Protein AF-A0A838H5E0-F1 (afdb_monomer)

Solvent-accessible surface area (backbone atoms only — not comparable to full-atom values): 18743 Å² total; per-residue (Å²): 105,55,58,59,46,53,62,57,43,54,90,57,74,41,70,42,79,56,49,56,84,54,79,59,76,92,43,52,70,56,63,67,39,87,60,52,45,76,51,86,64,46,71,64,33,88,49,7,32,42,46,41,53,52,53,44,54,43,48,56,59,50,64,70,44,85,87,50,59,64,49,71,61,79,56,78,33,46,39,70,55,39,51,48,66,59,51,50,52,52,60,56,72,48,52,87,56,50,73,32,41,61,33,35,26,68,78,83,46,72,74,64,45,52,30,64,24,39,70,29,56,40,61,58,41,77,76,45,75,56,77,66,53,45,48,51,52,47,53,48,38,65,73,74,48,79,70,47,94,72,52,71,94,77,49,63,65,22,33,28,29,64,47,34,35,33,37,42,70,58,46,48,52,50,46,49,50,58,73,72,31,66,65,52,51,60,55,41,54,27,17,48,43,32,50,30,26,51,64,44,19,52,49,63,67,37,98,62,31,88,72,36,70,98,50,78,46,90,64,99,59,44,47,91,26,22,61,52,38,44,44,50,65,35,94,70,86,51,56,103,87,40,72,67,49,72,39,73,54,61,47,62,84,49,48,64,62,57,64,73,61,77,33,44,27,37,39,36,46,81,41,65,64,26,51,52,45,38,42,62,75,46,52,58,80,76,84,65,71,72,62,61,66,67,47,61,65,59,63,72,74,71,69,84,79,94,77,80,88,76,80,82,84,85,80,87,89,80,89,91,133

Foldseek 3Di:
DQLLQVVLLPPAADEDEDAPPDDCVVCVVSCPDPRYHYDDHYHDFAQACSVVVVVLRSLVVQLVDVPAFKDWDDDSQKHFLARNVVVVVVVVVCPVLWAKLWAKAFPPDPVVLCQQFFFAQRVPLVVDDDPVVNVVVRVCSVVPPGTDPAAPPPFTWIFADLGIMGTSVLSVQLSCCCVVPVSRSVSRNGGTNVSGISSVRSLCPDPCNVSHDPDHDPDPDRQVSNAQENWDFDPDDPPPPDGTDTDEDADCVCSVVSVVVPHGMYPGYDHVHNVVSSCVPRNPDDPDCPVVVVVVVVVVPDDDDDDDDDDDDDDDDDDDD

Structure (mmCIF, N/CA/C/O backbone):
data_AF-A0A838H5E0-F1
#
_entry.id   AF-A0A838H5E0-F1
#
loop_
_atom_site.group_PDB
_atom_site.id
_atom_site.type_symbol
_atom_site.label_atom_id
_atom_site.label_alt_id
_atom_site.label_comp_id
_atom_site.label_asym_id
_atom_site.label_entity_id
_atom_site.label_seq_id
_atom_site.pdbx_PDB_ins_code
_atom_site.Cartn_x
_atom_site.Cartn_y
_atom_site.Cartn_z
_atom_site.occupancy
_atom_site.B_iso_or_equiv
_atom_site.auth_seq_id
_atom_site.auth_comp_id
_atom_site.auth_asym_id
_atom_site.auth_atom_id
_atom_site.pdbx_PDB_model_num
ATOM 1 N N . MET A 1 1 ? 3.175 -1.629 -19.290 1.00 88.00 1 MET A N 1
ATOM 2 C CA . MET A 1 1 ? 3.603 -1.254 -17.921 1.00 88.00 1 MET A CA 1
ATOM 3 C C . MET A 1 1 ? 3.522 -2.406 -16.927 1.00 88.00 1 MET A C 1
ATOM 5 O O . MET A 1 1 ? 4.572 -2.796 -16.451 1.00 88.00 1 MET A O 1
ATOM 9 N N . LEU A 1 2 ? 2.352 -2.989 -16.623 1.00 90.00 2 LEU A N 1
ATOM 10 C CA . LEU A 1 2 ? 2.252 -4.043 -15.591 1.00 90.00 2 LEU A CA 1
ATOM 11 C C . LEU A 1 2 ? 3.127 -5.283 -15.863 1.00 90.00 2 LEU A C 1
ATOM 13 O O . LEU A 1 2 ? 3.867 -5.696 -14.982 1.00 90.00 2 LEU A O 1
ATOM 17 N N . GLN A 1 3 ? 3.082 -5.837 -17.079 1.00 89.12 3 GLN A N 1
ATOM 18 C CA . GLN A 1 3 ? 3.926 -6.980 -17.466 1.00 89.12 3 GLN A CA 1
ATOM 19 C C . GLN A 1 3 ? 5.418 -6.673 -17.292 1.00 89.12 3 GLN A C 1
ATOM 21 O O . GLN A 1 3 ? 6.165 -7.478 -16.754 1.00 89.12 3 GLN A O 1
ATOM 26 N N . ARG A 1 4 ? 5.828 -5.461 -17.672 1.00 90.75 4 ARG A N 1
ATOM 27 C CA . ARG A 1 4 ? 7.198 -4.968 -17.511 1.00 90.75 4 ARG A CA 1
ATOM 28 C C . ARG A 1 4 ? 7.615 -4.892 -16.040 1.00 90.75 4 ARG A C 1
ATOM 30 O O . ARG A 1 4 ? 8.668 -5.395 -15.681 1.00 90.75 4 ARG A O 1
ATOM 37 N N . LEU A 1 5 ? 6.757 -4.329 -15.183 1.00 92.75 5 LEU A N 1
ATOM 38 C CA . LEU A 1 5 ? 6.976 -4.304 -13.733 1.00 92.75 5 LEU A CA 1
ATOM 39 C C . LEU A 1 5 ? 7.186 -5.723 -13.188 1.00 92.75 5 LEU A C 1
ATOM 41 O O . LEU A 1 5 ? 8.141 -5.953 -12.461 1.00 92.75 5 LEU A O 1
ATOM 45 N N . ILE A 1 6 ? 6.323 -6.666 -13.569 1.00 90.88 6 ILE A N 1
ATOM 46 C CA . ILE A 1 6 ? 6.415 -8.066 -13.139 1.00 90.88 6 ILE A CA 1
ATOM 47 C C . ILE A 1 6 ? 7.757 -8.688 -13.522 1.00 90.88 6 ILE A C 1
ATOM 49 O O . ILE A 1 6 ? 8.384 -9.317 -12.676 1.00 90.88 6 ILE A O 1
ATOM 53 N N . VAL A 1 7 ? 8.229 -8.461 -14.750 1.00 90.62 7 VAL A N 1
ATOM 54 C CA . VAL A 1 7 ? 9.525 -8.979 -15.212 1.00 90.62 7 VAL A CA 1
ATOM 55 C C . VAL A 1 7 ? 10.671 -8.493 -14.323 1.00 90.62 7 VAL A C 1
ATOM 57 O O . VAL A 1 7 ? 11.521 -9.294 -13.948 1.00 90.62 7 VAL A O 1
ATOM 60 N N . HIS A 1 8 ? 10.671 -7.222 -13.916 1.00 92.50 8 HIS A N 1
ATOM 61 C CA . HIS A 1 8 ? 11.706 -6.685 -13.023 1.00 92.50 8 HIS A CA 1
ATOM 62 C C . HIS A 1 8 ? 11.605 -7.158 -11.571 1.00 92.50 8 HIS A C 1
ATOM 64 O O . HIS A 1 8 ? 12.576 -7.021 -10.829 1.00 92.50 8 HIS A O 1
ATOM 70 N N . LEU A 1 9 ? 10.450 -7.676 -11.147 1.00 92.75 9 LEU A N 1
ATOM 71 C CA . LEU A 1 9 ? 10.271 -8.225 -9.803 1.00 92.75 9 LEU A CA 1
ATOM 72 C C . LEU A 1 9 ? 10.714 -9.688 -9.704 1.00 92.75 9 LEU A C 1
ATOM 74 O O . LEU A 1 9 ? 10.930 -10.168 -8.595 1.00 92.75 9 LEU A O 1
ATOM 78 N N . MET A 1 10 ? 10.880 -10.393 -10.826 1.00 89.62 10 MET A N 1
ATOM 79 C CA . MET A 1 10 ? 11.362 -11.775 -10.813 1.00 89.62 10 MET A CA 1
ATOM 80 C C . MET A 1 10 ? 12.787 -11.866 -10.230 1.00 89.62 10 MET A C 1
ATOM 82 O O . MET A 1 10 ? 13.617 -11.001 -10.518 1.00 89.62 10 MET A O 1
ATOM 86 N N . PRO A 1 11 ? 13.108 -12.919 -9.449 1.00 89.81 11 PRO A N 1
ATOM 87 C CA . PRO A 1 11 ? 12.302 -14.119 -9.194 1.00 89.81 11 PRO A CA 1
ATOM 88 C C . PRO A 1 11 ? 11.319 -14.004 -8.013 1.00 89.81 11 PRO A C 1
ATOM 90 O O . PRO A 1 11 ? 10.703 -15.005 -7.653 1.00 89.81 11 PRO A O 1
ATOM 93 N N . SER A 1 12 ? 11.158 -12.829 -7.399 1.00 91.25 12 SER A N 1
ATOM 94 C CA . SER A 1 12 ? 10.262 -12.664 -6.251 1.00 91.25 12 SER A CA 1
ATOM 95 C C . SER A 1 12 ? 8.802 -12.931 -6.648 1.00 91.25 12 SER A C 1
ATOM 97 O O . SER A 1 12 ? 8.334 -12.391 -7.656 1.00 91.25 12 SER A O 1
ATOM 99 N N . PRO A 1 13 ? 8.053 -13.737 -5.874 1.00 93.50 13 PRO A N 1
ATOM 100 C CA . PRO A 1 13 ? 6.665 -14.049 -6.189 1.00 93.50 13 PRO A CA 1
ATOM 101 C C . PRO A 1 13 ? 5.782 -12.807 -6.060 1.00 93.50 13 PRO A C 1
ATOM 103 O O . PRO A 1 13 ? 5.916 -12.007 -5.132 1.00 93.50 13 PRO A O 1
ATOM 106 N N . VAL A 1 14 ? 4.836 -12.660 -6.986 1.00 95.56 14 VAL A N 1
ATOM 107 C CA . VAL A 1 14 ? 3.926 -11.514 -7.041 1.00 95.56 14 VAL A CA 1
ATOM 108 C C . VAL A 1 14 ? 2.509 -11.989 -6.768 1.00 95.56 14 VAL A C 1
ATOM 110 O O . VAL A 1 14 ? 1.926 -12.743 -7.544 1.00 95.56 14 VAL A O 1
ATOM 113 N N . TYR A 1 15 ? 1.925 -11.495 -5.681 1.00 96.88 15 TYR A N 1
ATOM 114 C CA . TYR A 1 15 ? 0.508 -11.669 -5.380 1.00 96.88 15 TYR A CA 1
ATOM 115 C C . TYR A 1 15 ? -0.261 -10.486 -5.957 1.00 96.88 15 TYR A C 1
ATOM 117 O O . TYR A 1 15 ? 0.074 -9.330 -5.688 1.00 96.88 15 TYR A O 1
ATOM 125 N N . LEU A 1 16 ? -1.259 -10.759 -6.796 1.00 96.69 16 LEU A N 1
ATOM 126 C CA . LEU A 1 16 ? -1.867 -9.740 -7.644 1.00 96.69 16 LEU A CA 1
ATOM 127 C C . LEU A 1 16 ? -3.375 -9.647 -7.445 1.00 96.69 16 LEU A C 1
ATOM 129 O O . LEU A 1 16 ? -4.112 -10.618 -7.591 1.00 96.69 16 LEU A O 1
ATOM 133 N N . HIS A 1 17 ? -3.839 -8.423 -7.201 1.00 97.31 17 HIS A N 1
ATOM 134 C CA . HIS A 1 17 ? -5.251 -8.065 -7.218 1.00 97.31 17 HIS A CA 1
ATOM 135 C C . HIS A 1 17 ? -5.573 -7.220 -8.453 1.00 97.31 17 HIS A C 1
ATOM 137 O O . HIS A 1 17 ? -5.012 -6.137 -8.635 1.00 97.31 17 HIS A O 1
ATOM 143 N N . LEU A 1 18 ? -6.501 -7.693 -9.290 1.00 96.31 18 LEU A N 1
ATOM 144 C CA . LEU A 1 18 ? -7.056 -6.912 -10.395 1.00 96.31 18 LEU A CA 1
ATOM 145 C C . LEU A 1 18 ? -8.458 -6.414 -10.033 1.00 96.31 18 LEU A C 1
ATOM 147 O O . LEU A 1 18 ? -9.407 -7.201 -9.946 1.00 96.31 18 LEU A O 1
ATOM 151 N N . ASP A 1 19 ? -8.613 -5.093 -9.893 1.00 96.12 19 ASP A N 1
ATOM 152 C CA . ASP A 1 19 ? -9.904 -4.465 -9.590 1.00 96.12 19 ASP A CA 1
ATOM 153 C C . ASP A 1 19 ? -11.000 -4.987 -10.535 1.00 96.12 19 ASP A C 1
ATOM 155 O O . ASP A 1 19 ? -10.846 -5.047 -11.760 1.00 96.12 19 ASP A O 1
ATOM 159 N N . ARG A 1 20 ? -12.136 -5.387 -9.956 1.00 95.25 20 ARG A N 1
ATOM 160 C CA . ARG A 1 20 ? -13.266 -5.961 -10.694 1.00 95.25 20 ARG A CA 1
ATOM 161 C C . ARG A 1 20 ? -13.861 -4.997 -11.727 1.00 95.25 20 ARG A C 1
ATOM 163 O O . ARG A 1 20 ? -14.509 -5.450 -12.661 1.00 95.25 20 ARG A O 1
ATOM 170 N N . LYS A 1 21 ? -13.625 -3.688 -11.585 1.00 93.56 21 LYS A N 1
ATOM 171 C CA . LYS A 1 21 ? -14.017 -2.675 -12.580 1.00 93.56 21 LYS A CA 1
ATOM 172 C C . LYS A 1 21 ? -13.169 -2.703 -13.856 1.00 93.56 21 LYS A C 1
ATOM 174 O O . LYS A 1 21 ? -13.579 -2.105 -14.844 1.00 93.56 21 LYS A O 1
ATOM 179 N N . GLN A 1 22 ? -11.981 -3.306 -13.829 1.00 93.81 22 GLN A N 1
ATOM 180 C CA . GLN A 1 22 ? -11.100 -3.364 -14.996 1.00 93.81 22 GLN A CA 1
ATOM 181 C C . GLN A 1 22 ? -11.518 -4.490 -15.944 1.00 93.81 22 GLN A C 1
ATOM 183 O O . GLN A 1 22 ? -11.957 -5.559 -15.510 1.00 93.81 22 GLN A O 1
ATOM 188 N N . ASP A 1 23 ? -11.340 -4.271 -17.245 1.00 94.19 23 ASP A N 1
ATOM 189 C CA . ASP A 1 23 ? -11.385 -5.359 -18.217 1.00 94.19 23 ASP A CA 1
ATOM 190 C C . ASP A 1 23 ? -10.181 -6.278 -17.989 1.00 94.19 23 ASP A C 1
ATOM 192 O O . ASP A 1 23 ? -9.047 -5.813 -17.911 1.00 94.19 23 ASP A O 1
ATOM 196 N N . ARG A 1 24 ? -10.430 -7.583 -17.857 1.00 94.06 24 ARG A N 1
ATOM 197 C CA . ARG A 1 24 ? -9.380 -8.582 -17.632 1.00 94.06 24 ARG A CA 1
ATOM 198 C C . ARG A 1 24 ? -8.601 -8.887 -18.908 1.00 94.06 24 ARG A C 1
ATOM 200 O O . ARG A 1 24 ? -7.417 -9.187 -18.822 1.00 94.06 24 ARG A O 1
ATOM 207 N N . ARG A 1 25 ? -9.246 -8.816 -20.079 1.00 94.75 25 ARG A N 1
ATOM 208 C CA . ARG A 1 25 ? -8.692 -9.316 -21.351 1.00 94.75 25 ARG A CA 1
ATOM 209 C C . ARG A 1 25 ? -7.276 -8.797 -21.650 1.00 94.75 25 ARG A C 1
ATOM 211 O O . ARG A 1 25 ? -6.437 -9.631 -21.981 1.00 94.75 25 ARG A O 1
ATOM 218 N N . PRO A 1 26 ? -6.953 -7.501 -21.448 1.00 93.19 26 PRO A N 1
ATOM 219 C CA . PRO A 1 26 ? -5.604 -6.978 -21.693 1.00 93.19 26 PRO A CA 1
ATOM 220 C C . PRO A 1 26 ? -4.520 -7.525 -20.753 1.00 93.19 26 PRO A C 1
ATOM 222 O O . PRO A 1 26 ? -3.338 -7.321 -21.001 1.00 93.19 26 PRO A O 1
ATOM 225 N N . PHE A 1 27 ? -4.905 -8.176 -19.654 1.00 92.12 27 PHE A N 1
ATOM 226 C CA . PHE A 1 27 ? -3.990 -8.690 -18.639 1.00 92.12 27 PHE A CA 1
ATOM 227 C C . PHE A 1 27 ? -3.808 -10.209 -18.706 1.00 92.12 27 PHE A C 1
ATOM 229 O O . PHE A 1 27 ? -2.937 -10.718 -18.015 1.00 92.12 27 PHE A O 1
ATOM 236 N N . ASN A 1 28 ? -4.584 -10.939 -19.516 1.00 91.19 28 ASN A N 1
ATOM 237 C CA . ASN A 1 28 ? -4.579 -12.410 -19.526 1.00 91.19 28 ASN A CA 1
ATOM 238 C C . ASN A 1 28 ? -3.186 -13.017 -19.745 1.00 91.19 28 ASN A C 1
ATOM 240 O O . ASN A 1 28 ? -2.815 -13.948 -19.037 1.00 91.19 28 ASN A O 1
ATOM 244 N N . GLU A 1 29 ? -2.417 -12.480 -20.693 1.00 88.19 29 GLU A N 1
ATOM 245 C CA . GLU A 1 29 ? -1.053 -12.944 -20.973 1.00 88.19 29 GLU A CA 1
ATOM 246 C C . GLU A 1 29 ? -0.144 -12.738 -19.755 1.00 88.19 29 GLU A C 1
ATOM 248 O O . GLU A 1 29 ? 0.453 -13.678 -19.240 1.00 88.19 29 GLU A O 1
ATOM 253 N N . CYS A 1 30 ? -0.139 -11.517 -19.221 1.00 87.56 30 CYS A N 1
ATOM 254 C CA . CYS A 1 30 ? 0.632 -11.141 -18.044 1.00 87.56 30 CYS A CA 1
ATOM 255 C C . CYS A 1 30 ? 0.282 -12.004 -16.815 1.00 87.56 30 CYS A C 1
ATOM 257 O O . CYS A 1 30 ? 1.175 -12.509 -16.141 1.00 87.56 30 CYS A O 1
ATOM 259 N N . LEU A 1 31 ? -1.012 -12.227 -16.566 1.00 89.25 31 LEU A N 1
ATOM 260 C CA . LEU A 1 31 ? -1.528 -13.019 -15.443 1.00 89.25 31 LEU A CA 1
ATOM 261 C C . LEU A 1 31 ? -1.244 -14.520 -15.572 1.00 89.25 31 LEU A C 1
ATOM 263 O O . LEU A 1 31 ? -1.352 -15.232 -14.581 1.00 89.25 31 LEU A O 1
ATOM 267 N N . SER A 1 32 ? -0.891 -14.994 -16.769 1.00 87.69 32 SER A N 1
ATOM 268 C CA . SER A 1 32 ? -0.504 -16.389 -17.009 1.00 87.69 32 SER A CA 1
ATOM 269 C C . SER A 1 32 ? 1.004 -16.622 -16.831 1.00 87.69 32 SER A C 1
ATOM 271 O O . SER A 1 32 ? 1.470 -17.749 -16.985 1.00 87.69 32 SER A O 1
ATOM 273 N N . SER A 1 33 ? 1.777 -15.571 -16.528 1.00 86.00 33 SER A N 1
ATOM 274 C CA . SER A 1 33 ? 3.224 -15.668 -16.304 1.00 86.00 33 SER A CA 1
ATOM 275 C C . SER A 1 33 ? 3.546 -16.467 -15.031 1.00 86.00 33 SER A C 1
ATOM 277 O O . SER A 1 33 ? 2.858 -16.297 -14.019 1.00 86.00 33 SER A O 1
ATOM 279 N N . PRO A 1 34 ? 4.619 -17.281 -15.022 1.00 83.50 34 PRO A N 1
ATOM 280 C CA . PRO A 1 34 ? 5.107 -17.926 -13.804 1.00 83.50 34 PRO A CA 1
ATOM 281 C C . PRO A 1 34 ? 5.404 -16.913 -12.690 1.00 83.50 34 PRO A C 1
ATOM 283 O O . PRO A 1 34 ? 5.862 -15.803 -12.955 1.00 83.50 34 PRO A O 1
ATOM 286 N N . GLY A 1 35 ? 5.156 -17.299 -11.436 1.00 83.25 35 GLY A N 1
ATOM 287 C CA . GLY A 1 35 ? 5.396 -16.442 -10.267 1.00 83.25 35 GLY A CA 1
ATOM 288 C C . GLY A 1 35 ? 4.282 -15.431 -9.965 1.00 83.25 35 GLY A C 1
ATOM 289 O O . GLY A 1 35 ? 4.370 -14.732 -8.955 1.00 83.25 35 GLY A O 1
ATOM 290 N N . ILE A 1 36 ? 3.225 -15.373 -10.786 1.00 92.88 36 ILE A N 1
ATOM 291 C CA . ILE A 1 36 ? 2.022 -14.579 -10.511 1.00 92.88 36 ILE A CA 1
ATOM 292 C C . ILE A 1 36 ? 0.974 -15.424 -9.792 1.00 92.88 36 ILE A C 1
ATOM 294 O O . ILE A 1 36 ? 0.508 -16.439 -10.300 1.00 92.88 36 ILE A O 1
ATOM 298 N N . ASN A 1 37 ? 0.552 -14.945 -8.627 1.00 94.38 37 ASN A N 1
ATOM 299 C CA . ASN A 1 37 ? -0.505 -15.527 -7.815 1.00 94.38 37 ASN A CA 1
ATOM 300 C C . ASN A 1 37 ? -1.675 -14.541 -7.771 1.00 94.38 37 ASN A C 1
ATOM 302 O O . ASN A 1 37 ? -1.699 -13.612 -6.960 1.00 94.38 37 ASN A O 1
ATOM 306 N N . GLU A 1 38 ? -2.628 -14.689 -8.689 1.00 95.38 38 GLU A N 1
ATOM 307 C CA . GLU A 1 38 ? -3.820 -13.844 -8.687 1.00 95.38 38 GLU A CA 1
ATOM 308 C C . GLU A 1 38 ? -4.768 -14.226 -7.542 1.00 95.38 38 GLU A C 1
ATOM 310 O O . GLU A 1 38 ? -5.083 -15.399 -7.345 1.00 95.38 38 GLU A O 1
ATOM 315 N N . ILE A 1 39 ? -5.257 -13.217 -6.820 1.00 96.00 39 ILE A N 1
ATOM 316 C CA . ILE A 1 39 ? -6.292 -13.371 -5.793 1.00 96.00 39 ILE A CA 1
ATOM 317 C C . ILE A 1 39 ? -7.675 -12.957 -6.313 1.00 96.00 39 ILE A C 1
ATOM 319 O O . ILE A 1 39 ? -7.807 -12.276 -7.335 1.00 96.00 39 ILE A O 1
ATOM 323 N N . ASP A 1 40 ? -8.724 -13.292 -5.560 1.00 94.88 40 ASP A N 1
ATOM 324 C CA . ASP A 1 40 ? -10.102 -12.971 -5.929 1.00 94.88 40 ASP A CA 1
ATOM 325 C C . ASP A 1 40 ? -10.330 -11.478 -6.213 1.00 94.88 40 ASP A C 1
ATOM 327 O O . ASP A 1 40 ? -10.008 -10.568 -5.436 1.00 94.88 40 ASP A O 1
ATOM 331 N N . ARG A 1 41 ? -10.965 -11.215 -7.358 1.00 94.44 41 ARG A N 1
ATOM 332 C CA . ARG A 1 41 ? -11.215 -9.856 -7.840 1.00 94.44 41 ARG A CA 1
ATOM 333 C C . ARG A 1 41 ? -12.317 -9.180 -7.037 1.00 94.44 41 ARG A C 1
ATOM 335 O O . ARG A 1 41 ? -13.420 -9.700 -6.863 1.00 94.44 41 ARG A O 1
ATOM 342 N N . ARG A 1 42 ? -12.073 -7.925 -6.659 1.00 93.56 42 ARG A N 1
ATOM 343 C CA . ARG A 1 42 ? -13.021 -7.105 -5.888 1.00 93.56 42 ARG A CA 1
ATOM 344 C C . ARG A 1 42 ? -13.080 -5.680 -6.405 1.00 93.56 42 ARG A C 1
ATOM 346 O O . ARG A 1 42 ? -12.125 -5.197 -7.005 1.00 93.56 42 ARG A O 1
ATOM 353 N N . VAL A 1 43 ? -14.214 -5.016 -6.193 1.00 93.69 43 VAL A N 1
ATOM 354 C CA . VAL A 1 43 ? -14.338 -3.585 -6.503 1.00 93.69 43 VAL A CA 1
ATOM 355 C C . VAL A 1 43 ? -13.585 -2.809 -5.433 1.00 93.69 43 VAL A C 1
ATOM 357 O O . VAL A 1 43 ? -13.908 -2.949 -4.253 1.00 93.69 43 VAL A O 1
ATOM 360 N N . VAL A 1 44 ? -12.614 -1.999 -5.851 1.00 93.62 44 VAL A N 1
ATOM 361 C CA . VAL A 1 44 ? -11.852 -1.120 -4.960 1.00 93.62 44 VAL A CA 1
ATOM 362 C C . VAL A 1 44 ? -12.287 0.326 -5.178 1.00 93.62 44 VAL A C 1
ATOM 364 O O . VAL A 1 44 ? -12.358 0.822 -6.303 1.00 93.62 44 VAL A O 1
ATOM 367 N N . CYS A 1 45 ? -12.611 1.023 -4.100 1.00 91.31 45 CYS A N 1
ATOM 368 C CA . CYS A 1 45 ? -13.034 2.415 -4.103 1.00 91.31 45 CYS A CA 1
ATOM 369 C C . CYS A 1 45 ? -11.940 3.253 -3.448 1.00 91.31 45 CYS A C 1
ATOM 371 O O . CYS A 1 45 ? -11.522 2.979 -2.329 1.00 91.31 45 CYS A O 1
ATOM 373 N N . TRP A 1 46 ? -11.471 4.275 -4.161 1.00 89.38 46 TRP A N 1
ATOM 374 C CA . TRP A 1 46 ? -10.399 5.132 -3.665 1.00 89.38 46 TRP A CA 1
ATOM 375 C C . TRP A 1 46 ? -10.818 5.858 -2.378 1.00 89.38 46 TRP A C 1
ATOM 377 O O . TRP A 1 46 ? -11.899 6.455 -2.338 1.00 89.38 46 TRP A O 1
ATOM 387 N N . GLY A 1 47 ? -9.963 5.785 -1.354 1.00 87.94 47 GLY A N 1
ATOM 388 C CA . GLY A 1 47 ? -10.213 6.327 -0.016 1.00 87.94 47 GLY A CA 1
ATOM 389 C C . GLY A 1 47 ? -11.261 5.558 0.797 1.00 87.94 47 GLY A C 1
ATOM 390 O O . GLY A 1 47 ? -11.722 6.067 1.817 1.00 87.94 47 GLY A O 1
ATOM 391 N N . GLY A 1 48 ? -11.685 4.377 0.332 1.00 92.12 48 GLY A N 1
ATOM 392 C CA . GLY A 1 48 ? -12.638 3.502 1.011 1.00 92.12 48 GLY A CA 1
ATOM 393 C C . GLY A 1 48 ? -11.985 2.260 1.616 1.00 92.12 48 GLY A C 1
ATOM 394 O O . GLY A 1 48 ? -10.865 1.882 1.272 1.00 92.12 48 GLY A O 1
ATOM 395 N N . PHE A 1 49 ? -12.714 1.584 2.504 1.00 95.94 49 PHE A N 1
ATOM 396 C CA . PHE A 1 49 ? -12.226 0.404 3.224 1.00 95.94 49 PHE A CA 1
ATOM 397 C C . PHE A 1 49 ? -11.916 -0.787 2.313 1.00 95.94 49 PHE A C 1
ATOM 399 O O . PHE A 1 49 ? -11.076 -1.623 2.635 1.00 95.94 49 PHE A O 1
ATOM 406 N N . SER A 1 50 ? -12.525 -0.845 1.130 1.00 95.75 50 SER A N 1
ATOM 407 C CA . SER A 1 50 ? -12.211 -1.837 0.103 1.00 95.75 50 SER A CA 1
ATOM 408 C C . SER A 1 50 ? -10.731 -1.882 -0.298 1.00 95.75 50 SER A C 1
ATOM 410 O O . SER A 1 50 ? -10.290 -2.951 -0.727 1.00 95.75 50 SER A O 1
ATOM 412 N N . MET A 1 51 ? -9.974 -0.786 -0.130 1.00 96.12 51 MET A N 1
ATOM 413 C CA . MET A 1 51 ? -8.515 -0.769 -0.293 1.00 96.12 51 MET A CA 1
ATOM 414 C C . MET A 1 51 ? -7.814 -1.590 0.792 1.00 96.12 51 MET A C 1
ATOM 416 O O . MET A 1 51 ? -7.023 -2.465 0.455 1.00 96.12 51 MET A O 1
ATOM 420 N N . VAL A 1 52 ? -8.164 -1.382 2.068 1.00 97.25 52 VAL A N 1
ATOM 421 C CA . VAL A 1 52 ? -7.634 -2.176 3.193 1.00 97.25 52 VAL A CA 1
ATOM 422 C C . VAL A 1 52 ? -7.948 -3.650 2.989 1.00 97.25 52 VAL A C 1
ATOM 424 O O . VAL A 1 52 ? -7.048 -4.475 3.060 1.00 97.25 52 VAL A O 1
ATOM 427 N N . VAL A 1 53 ? -9.195 -3.987 2.647 1.00 97.69 53 VAL A N 1
ATOM 428 C CA . VAL A 1 53 ? -9.573 -5.390 2.426 1.00 97.69 53 VAL A CA 1
ATOM 429 C C . VAL A 1 53 ? -8.743 -6.024 1.306 1.00 97.69 53 VAL A C 1
ATOM 431 O O . VAL A 1 53 ? -8.274 -7.140 1.471 1.00 97.69 53 VAL A O 1
ATOM 434 N N . ALA A 1 54 ? -8.524 -5.332 0.181 1.00 97.62 54 ALA A N 1
ATOM 435 C CA . ALA A 1 54 ? -7.681 -5.862 -0.896 1.00 97.62 54 ALA A CA 1
ATOM 436 C C . ALA A 1 54 ? -6.233 -6.102 -0.430 1.00 97.62 54 ALA A C 1
ATOM 438 O O . ALA A 1 54 ? -5.661 -7.143 -0.739 1.00 97.62 54 ALA A O 1
ATOM 439 N N . THR A 1 55 ? -5.667 -5.172 0.343 1.00 97.38 55 THR A N 1
ATOM 440 C CA . THR A 1 55 ? -4.326 -5.307 0.926 1.00 97.38 55 THR A CA 1
ATOM 441 C C . THR A 1 55 ? -4.232 -6.496 1.888 1.00 97.38 55 THR A C 1
ATOM 443 O O . THR A 1 55 ? -3.271 -7.255 1.814 1.00 97.38 55 THR A O 1
ATOM 446 N N . ILE A 1 56 ? -5.238 -6.705 2.742 1.00 98.06 56 ILE A N 1
ATOM 447 C CA . ILE A 1 56 ? -5.282 -7.836 3.682 1.00 98.06 56 ILE A CA 1
ATOM 448 C C . ILE A 1 56 ? -5.382 -9.173 2.945 1.00 98.06 56 ILE A C 1
ATOM 450 O O . ILE A 1 56 ? -4.656 -10.101 3.285 1.00 98.06 56 ILE A O 1
ATOM 454 N N . GLU A 1 57 ? -6.214 -9.281 1.903 1.00 98.19 57 GLU A N 1
ATOM 455 C CA . GLU A 1 57 ? -6.289 -10.509 1.095 1.00 98.19 57 GLU A CA 1
ATOM 456 C C . GLU A 1 57 ? -4.957 -10.824 0.395 1.00 98.19 57 GLU A C 1
ATOM 458 O O . GLU A 1 57 ? -4.555 -11.986 0.323 1.00 98.19 57 GLU A O 1
ATOM 463 N N . LEU A 1 58 ? -4.242 -9.797 -0.085 1.00 98.19 58 LEU A N 1
ATOM 464 C CA . LEU A 1 58 ? -2.907 -9.958 -0.668 1.00 98.19 58 LEU A CA 1
ATOM 465 C C . LEU A 1 58 ? -1.901 -10.472 0.366 1.00 98.19 58 LEU A C 1
ATOM 467 O O . LEU A 1 58 ? -1.196 -11.441 0.093 1.00 98.19 58 LEU A O 1
ATOM 471 N N . MET A 1 59 ? -1.866 -9.865 1.558 1.00 97.12 59 MET A N 1
ATOM 472 C CA . MET A 1 59 ? -1.007 -10.313 2.660 1.00 97.12 59 MET A CA 1
ATOM 473 C C . MET A 1 59 ? -1.343 -11.747 3.068 1.00 97.12 59 MET A C 1
ATOM 475 O O . MET A 1 59 ? -0.451 -12.586 3.132 1.00 97.12 59 MET A O 1
ATOM 479 N N . ARG A 1 60 ? -2.628 -12.063 3.262 1.00 97.62 60 ARG A N 1
ATOM 480 C CA . ARG A 1 60 ? -3.083 -13.410 3.623 1.00 97.62 60 ARG A CA 1
ATOM 481 C C . ARG A 1 60 ? -2.675 -14.441 2.577 1.00 97.62 60 ARG A C 1
ATOM 483 O O . ARG A 1 60 ? -2.243 -15.529 2.940 1.00 97.62 60 ARG A O 1
ATOM 490 N N . SER A 1 61 ? -2.801 -14.115 1.290 1.00 98.00 61 SER A N 1
ATOM 491 C CA . SER A 1 61 ? -2.367 -15.011 0.219 1.00 98.00 61 SER A CA 1
ATOM 492 C C . SER A 1 61 ? -0.853 -15.211 0.227 1.00 98.00 61 SER A C 1
ATOM 494 O O . SER A 1 61 ? -0.411 -16.347 0.087 1.00 98.00 61 SER A O 1
ATOM 496 N N . ALA A 1 62 ? -0.076 -14.143 0.429 1.00 97.19 62 ALA A N 1
ATOM 497 C CA . ALA A 1 62 ? 1.381 -14.213 0.496 1.00 97.19 62 ALA A CA 1
ATOM 498 C C . ALA A 1 62 ? 1.880 -15.051 1.678 1.00 97.19 62 ALA A C 1
ATOM 500 O O . ALA A 1 62 ? 2.772 -15.878 1.529 1.00 97.19 62 ALA A O 1
ATOM 501 N N . LEU A 1 63 ? 1.252 -14.896 2.842 1.00 97.00 63 LEU A N 1
ATOM 502 C CA . LEU A 1 63 ? 1.628 -15.596 4.068 1.00 97.00 63 LEU A CA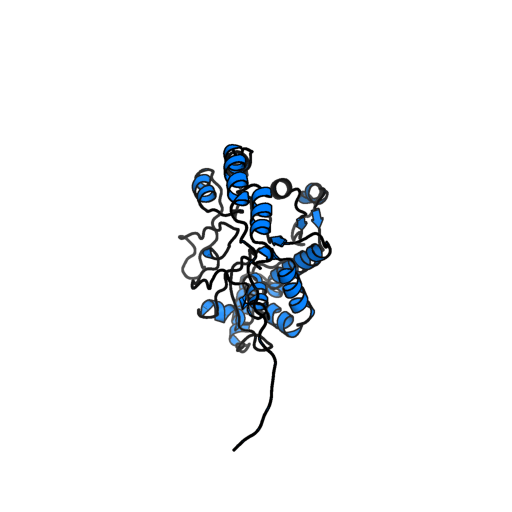 1
ATOM 503 C C . LEU A 1 63 ? 1.342 -17.104 4.039 1.00 97.00 63 LEU A C 1
ATOM 505 O O . LEU A 1 63 ? 1.847 -17.823 4.899 1.00 97.00 63 LEU A O 1
ATOM 509 N N . ARG A 1 64 ? 0.578 -17.614 3.064 1.00 96.81 64 ARG A N 1
ATOM 510 C CA . ARG A 1 64 ? 0.408 -19.068 2.880 1.00 96.81 64 ARG A CA 1
ATOM 511 C C . ARG A 1 64 ? 1.702 -19.754 2.458 1.00 96.81 64 ARG A C 1
ATOM 513 O O . ARG A 1 64 ? 1.875 -20.930 2.760 1.00 96.81 64 ARG A O 1
ATOM 520 N N . ASP A 1 65 ? 2.588 -19.033 1.779 1.00 95.19 65 ASP A N 1
ATOM 521 C CA . ASP A 1 65 ? 3.909 -19.529 1.428 1.00 95.19 65 ASP A CA 1
ATOM 522 C C . ASP A 1 65 ? 4.866 -19.304 2.617 1.00 95.19 65 ASP A C 1
ATOM 524 O O . ASP A 1 65 ? 5.085 -18.154 3.022 1.00 95.19 65 ASP A O 1
ATOM 528 N N . PRO A 1 66 ? 5.410 -20.373 3.231 1.00 93.31 66 PRO A N 1
ATOM 529 C CA . PRO A 1 66 ? 6.311 -20.257 4.373 1.00 93.31 66 PRO A CA 1
ATOM 530 C C . PRO A 1 66 ? 7.672 -19.650 4.011 1.00 93.31 66 PRO A C 1
ATOM 532 O O . PRO A 1 66 ? 8.371 -19.220 4.920 1.00 93.31 66 PRO A O 1
ATOM 535 N N . LEU A 1 67 ? 8.035 -19.590 2.724 1.00 91.62 67 LEU A N 1
ATOM 536 C CA . LEU A 1 67 ? 9.300 -19.019 2.249 1.00 91.62 67 LEU A CA 1
ATOM 537 C C . LEU A 1 67 ? 9.263 -17.486 2.129 1.00 91.62 67 LEU A C 1
ATOM 539 O O . LEU A 1 67 ? 10.268 -16.866 1.793 1.00 91.62 67 LEU A O 1
ATOM 543 N N . ILE A 1 68 ? 8.105 -16.861 2.361 1.00 92.06 68 ILE A N 1
ATOM 544 C CA . ILE A 1 68 ? 7.964 -15.403 2.318 1.00 92.06 68 ILE A CA 1
ATOM 545 C C . ILE A 1 68 ? 8.372 -14.792 3.653 1.00 92.06 68 ILE A C 1
ATOM 547 O O . ILE A 1 68 ? 7.623 -14.883 4.632 1.00 92.06 68 ILE A O 1
ATOM 551 N N . ASP A 1 69 ? 9.502 -14.086 3.637 1.00 89.75 69 ASP A N 1
ATOM 552 C CA . ASP A 1 69 ? 10.030 -13.340 4.785 1.00 89.75 69 ASP A CA 1
ATOM 553 C C . ASP A 1 69 ? 9.504 -11.904 4.864 1.00 89.75 69 ASP A C 1
ATOM 555 O O . ASP A 1 69 ? 9.358 -11.346 5.951 1.00 89.75 69 ASP A O 1
ATOM 559 N N . HIS A 1 70 ? 9.213 -11.291 3.714 1.00 90.56 70 HIS A N 1
ATOM 560 C CA . HIS A 1 70 ? 8.799 -9.894 3.610 1.00 90.56 70 HIS A CA 1
ATOM 561 C C . HIS A 1 70 ? 7.727 -9.709 2.536 1.00 90.56 70 HIS A C 1
ATOM 563 O O . HIS A 1 70 ? 7.751 -10.353 1.489 1.00 90.56 70 HIS A O 1
ATOM 569 N N . VAL A 1 71 ? 6.812 -8.770 2.769 1.00 93.06 71 VAL A N 1
ATOM 570 C CA . VAL A 1 71 ? 5.813 -8.328 1.790 1.00 93.06 71 VAL A CA 1
ATOM 571 C C . VAL A 1 71 ? 5.999 -6.845 1.498 1.00 93.06 71 VAL A C 1
ATOM 573 O O . VAL A 1 71 ? 6.137 -6.038 2.414 1.00 93.06 71 VAL A O 1
ATOM 576 N N . VAL A 1 72 ? 5.986 -6.469 0.220 1.00 93.88 72 VAL A N 1
ATOM 577 C CA . VAL A 1 72 ? 6.087 -5.071 -0.226 1.00 93.88 72 VAL A CA 1
ATOM 578 C C . VAL A 1 72 ? 4.840 -4.722 -1.021 1.00 93.88 72 VAL A C 1
ATOM 580 O O . VAL A 1 72 ? 4.547 -5.351 -2.038 1.00 93.88 72 VAL A O 1
ATOM 583 N N . LEU A 1 73 ? 4.091 -3.714 -0.569 1.00 95.12 73 LEU A N 1
ATOM 584 C CA . LEU A 1 73 ? 2.888 -3.286 -1.271 1.00 95.12 73 LEU A CA 1
ATOM 585 C C . LEU A 1 73 ? 3.258 -2.396 -2.460 1.00 95.12 73 LEU A C 1
ATOM 587 O O . LEU A 1 73 ? 3.837 -1.325 -2.289 1.00 95.12 73 LEU A O 1
ATOM 591 N N . LEU A 1 74 ? 2.854 -2.815 -3.659 1.00 95.81 74 LEU A N 1
ATOM 592 C CA . LEU A 1 74 ? 3.014 -2.071 -4.908 1.00 95.81 74 LEU A CA 1
ATOM 593 C C . LEU A 1 74 ? 1.657 -1.872 -5.590 1.00 95.81 74 LEU A C 1
ATOM 595 O O . LEU A 1 74 ? 0.656 -2.506 -5.267 1.00 95.81 74 LEU A O 1
ATOM 599 N N . SER A 1 75 ? 1.616 -0.987 -6.581 1.00 94.81 75 SER A N 1
ATOM 600 C CA . SER A 1 75 ? 0.498 -0.921 -7.528 1.00 94.81 75 SER A CA 1
ATOM 601 C C . SER A 1 75 ? 1.021 -0.839 -8.953 1.00 94.81 75 SER A C 1
ATOM 603 O O . SER A 1 75 ? 2.194 -0.551 -9.166 1.00 94.81 75 SER A O 1
ATOM 605 N N . GLY A 1 76 ? 0.140 -0.989 -9.944 1.00 92.75 76 GLY A N 1
ATOM 606 C CA . GLY A 1 76 ? 0.519 -0.959 -11.364 1.00 92.75 76 GLY A CA 1
ATOM 607 C C . GLY A 1 76 ? 1.081 0.370 -11.896 1.00 92.75 76 GLY A C 1
ATOM 608 O O . GLY A 1 76 ? 1.350 0.464 -13.088 1.00 92.75 76 GLY A O 1
ATOM 609 N N . SER A 1 77 ? 1.232 1.401 -11.055 1.00 93.06 77 SER A N 1
ATOM 610 C CA . SER A 1 77 ? 1.950 2.646 -11.400 1.00 93.06 77 SER A CA 1
ATOM 611 C C . SER A 1 77 ? 3.212 2.864 -10.559 1.00 93.06 77 SER A C 1
ATOM 613 O O . SER A 1 77 ? 3.760 3.966 -10.570 1.00 93.06 77 SER A O 1
ATOM 615 N N . CYS A 1 78 ? 3.626 1.869 -9.771 1.00 95.38 78 CYS A N 1
ATOM 616 C CA . CYS A 1 78 ? 4.962 1.820 -9.188 1.00 95.38 78 CYS A CA 1
ATOM 617 C C . CYS A 1 78 ? 5.934 1.253 -10.229 1.00 95.38 78 CYS A C 1
ATOM 619 O O . CYS A 1 78 ? 5.536 0.438 -11.064 1.00 95.38 78 CYS A O 1
ATOM 621 N N . TYR A 1 79 ? 7.192 1.677 -10.176 1.00 96.12 79 TYR A N 1
ATOM 622 C CA . TYR A 1 79 ? 8.239 1.154 -11.047 1.00 96.12 79 TYR A CA 1
ATOM 623 C C . TYR A 1 79 ? 9.557 1.034 -10.272 1.00 96.12 79 TYR A C 1
ATOM 625 O O . TYR A 1 79 ? 9.844 1.935 -9.481 1.00 96.12 79 TYR A O 1
ATOM 633 N N . PRO A 1 80 ? 10.324 -0.060 -10.415 1.00 95.94 80 PRO A N 1
ATOM 634 C CA . PRO A 1 80 ? 11.609 -0.192 -9.743 1.00 95.94 80 PRO A CA 1
ATOM 635 C C . PRO A 1 80 ? 12.599 0.822 -10.309 1.00 95.94 80 PRO A C 1
ATOM 637 O O . PRO A 1 80 ? 12.615 1.075 -11.506 1.00 95.94 80 PRO A O 1
ATOM 640 N N . ILE A 1 81 ? 13.417 1.403 -9.440 1.00 95.25 81 ILE A N 1
ATOM 641 C CA . ILE A 1 81 ? 14.537 2.294 -9.800 1.00 95.25 81 ILE A CA 1
ATOM 642 C C . ILE A 1 81 ? 15.880 1.734 -9.323 1.00 95.25 81 ILE A C 1
ATOM 644 O O . ILE A 1 81 ? 16.916 2.374 -9.471 1.00 95.25 81 ILE A O 1
ATOM 648 N N . ARG A 1 82 ? 15.846 0.527 -8.750 1.00 93.81 82 ARG A N 1
ATOM 649 C CA . ARG A 1 82 ? 16.986 -0.316 -8.399 1.00 93.81 82 ARG A CA 1
ATOM 650 C C . ARG A 1 82 ? 16.634 -1.774 -8.717 1.00 93.81 82 ARG A C 1
ATOM 652 O O . ARG A 1 82 ? 15.446 -2.116 -8.671 1.00 93.81 82 ARG A O 1
ATOM 659 N N . PRO A 1 83 ? 17.618 -2.638 -9.011 1.00 92.75 83 PRO A N 1
ATOM 660 C CA . PRO A 1 83 ? 17.375 -4.065 -9.192 1.00 92.75 83 PRO A CA 1
ATOM 661 C C . PRO A 1 83 ? 16.686 -4.691 -7.973 1.00 92.75 83 PRO A C 1
ATOM 663 O O . PRO A 1 83 ? 17.002 -4.354 -6.834 1.00 92.75 83 PRO A O 1
ATOM 666 N N . VAL A 1 84 ? 15.776 -5.646 -8.190 1.00 91.19 84 VAL A N 1
ATOM 667 C CA . VAL A 1 84 ? 15.078 -6.328 -7.082 1.00 91.19 84 VAL A CA 1
ATOM 668 C C . VAL A 1 84 ? 16.041 -7.102 -6.171 1.00 91.19 84 VAL A C 1
ATOM 670 O O . VAL A 1 84 ? 15.789 -7.210 -4.977 1.00 91.19 84 VAL A O 1
ATOM 673 N N . GLY A 1 85 ? 17.181 -7.563 -6.701 1.00 91.19 85 GLY A N 1
ATOM 674 C CA . GLY A 1 85 ? 18.241 -8.196 -5.909 1.00 91.19 85 GLY A CA 1
ATOM 675 C C . GLY A 1 85 ? 18.778 -7.283 -4.803 1.00 91.19 85 GLY A C 1
ATOM 676 O O . GLY A 1 85 ? 18.880 -7.723 -3.663 1.00 91.19 85 GLY A O 1
ATOM 677 N N . ASP A 1 86 ? 19.001 -5.996 -5.098 1.00 91.31 86 ASP A N 1
ATOM 678 C CA . ASP A 1 86 ? 19.405 -5.004 -4.093 1.00 91.31 86 ASP A CA 1
ATOM 679 C C . ASP A 1 86 ? 18.347 -4.861 -2.989 1.00 91.31 86 ASP A C 1
ATOM 681 O O . ASP A 1 86 ? 18.688 -4.640 -1.829 1.00 91.31 86 ASP A O 1
ATOM 685 N N . LEU A 1 87 ? 17.057 -4.942 -3.341 1.00 90.12 87 LEU A N 1
ATOM 686 C CA . LEU A 1 87 ? 15.967 -4.883 -2.365 1.00 90.12 87 LEU A CA 1
ATOM 687 C C . LEU A 1 87 ? 15.982 -6.119 -1.466 1.00 90.12 87 LEU A C 1
ATOM 689 O O . LEU A 1 87 ? 15.841 -5.983 -0.254 1.00 90.12 87 LEU A O 1
ATOM 693 N N . CYS A 1 88 ? 16.166 -7.307 -2.042 1.00 88.88 88 CYS A N 1
ATOM 694 C CA . CYS A 1 88 ? 16.294 -8.544 -1.279 1.00 88.88 88 CYS A CA 1
ATOM 695 C C . CYS A 1 88 ? 17.494 -8.480 -0.327 1.00 88.88 88 CYS A C 1
ATOM 697 O O . CYS A 1 88 ? 17.336 -8.743 0.858 1.00 88.88 88 CYS A O 1
ATOM 699 N N . GLU A 1 89 ? 18.667 -8.060 -0.806 1.00 88.38 89 GLU A N 1
ATOM 700 C CA . GLU A 1 89 ? 19.853 -7.878 0.039 1.00 88.38 89 GLU A CA 1
ATOM 701 C C . GLU A 1 89 ? 19.610 -6.853 1.148 1.00 88.38 89 GLU A C 1
ATOM 703 O O . GLU A 1 89 ? 19.972 -7.096 2.296 1.00 88.38 89 GLU A O 1
ATOM 708 N N . HIS A 1 90 ? 18.954 -5.735 0.830 1.00 85.31 90 HIS A N 1
ATOM 709 C CA . HIS A 1 90 ? 18.604 -4.703 1.801 1.00 85.31 90 HIS A CA 1
ATOM 710 C C . HIS A 1 90 ? 17.697 -5.253 2.907 1.00 85.31 90 HIS A C 1
ATOM 712 O O . HIS A 1 90 ? 18.038 -5.113 4.079 1.00 85.31 90 HIS A O 1
ATOM 718 N N . LEU A 1 91 ? 16.610 -5.941 2.545 1.00 83.19 91 LEU A N 1
ATOM 719 C CA . LEU A 1 91 ? 15.672 -6.562 3.491 1.00 83.19 91 LEU A CA 1
ATOM 720 C C . LEU A 1 91 ? 16.290 -7.736 4.274 1.00 83.19 91 LEU A C 1
ATOM 722 O O . LEU A 1 91 ? 15.923 -7.970 5.420 1.00 83.19 91 LEU A O 1
ATOM 726 N N . CYS A 1 92 ? 17.246 -8.468 3.696 1.00 81.00 92 CYS A N 1
ATOM 727 C CA . CYS A 1 92 ? 17.984 -9.514 4.412 1.00 81.00 92 CYS A CA 1
ATOM 728 C C . CYS A 1 92 ? 19.024 -8.924 5.376 1.00 81.00 92 CYS A C 1
ATOM 730 O O . CYS A 1 92 ? 19.223 -9.442 6.473 1.00 81.00 92 CYS A O 1
ATOM 732 N N . SER A 1 93 ? 19.697 -7.836 4.984 1.00 77.00 93 SER A N 1
ATOM 733 C CA . SER A 1 93 ? 20.750 -7.192 5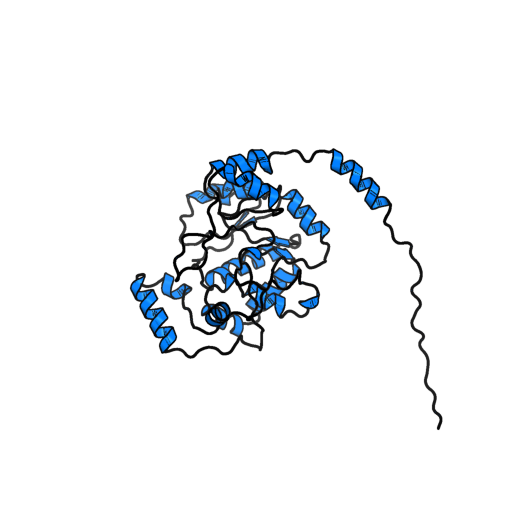.784 1.00 77.00 93 SER A CA 1
ATOM 734 C C . SER A 1 93 ? 20.222 -6.533 7.054 1.00 77.00 93 SER A C 1
ATOM 736 O O . SER A 1 93 ? 20.959 -6.376 8.026 1.00 77.00 93 SER A O 1
ATOM 738 N N . THR A 1 94 ? 18.934 -6.195 7.071 1.00 64.31 94 THR A N 1
ATOM 739 C CA . THR A 1 94 ? 18.244 -5.741 8.273 1.00 64.31 94 THR A CA 1
ATOM 740 C C . THR A 1 94 ? 18.027 -6.873 9.290 1.00 64.31 94 THR A C 1
ATOM 742 O O . THR A 1 94 ? 17.661 -6.596 10.423 1.00 64.31 94 THR A O 1
ATOM 745 N N . GLY A 1 95 ? 18.322 -8.139 8.970 1.00 58.00 95 GLY A N 1
ATOM 746 C CA . GLY A 1 95 ? 18.136 -9.275 9.883 1.00 58.00 95 GLY A CA 1
ATOM 747 C C . GLY A 1 95 ? 16.678 -9.445 10.332 1.00 58.00 95 GLY A C 1
ATOM 748 O O . GLY A 1 95 ? 15.764 -8.952 9.678 1.00 58.00 95 GLY A O 1
ATOM 749 N N . GLU A 1 96 ? 16.453 -10.089 11.484 1.00 49.19 96 GLU A N 1
ATOM 750 C CA . GLU A 1 96 ? 15.143 -10.064 12.164 1.00 49.19 96 GLU A CA 1
ATOM 751 C C . GLU A 1 96 ? 14.832 -8.711 12.825 1.00 49.19 96 GLU A C 1
ATOM 753 O O . GLU A 1 96 ? 13.786 -8.573 13.461 1.00 49.19 96 GLU A O 1
ATOM 758 N N . SER A 1 97 ? 15.711 -7.700 12.706 1.00 49.75 97 SER A N 1
ATOM 759 C CA . SER A 1 97 ? 15.348 -6.365 13.177 1.00 49.75 97 SER A CA 1
ATOM 760 C C . SER A 1 97 ? 14.155 -5.911 12.344 1.00 49.75 97 SER A C 1
ATOM 762 O O . SER A 1 97 ? 14.219 -5.849 11.117 1.00 49.75 97 SER A O 1
ATOM 764 N N . GLU A 1 98 ? 13.027 -5.743 13.035 1.00 51.84 98 GLU A N 1
ATOM 765 C CA . GLU A 1 98 ? 11.669 -5.651 12.506 1.00 51.84 98 GLU A CA 1
ATOM 766 C C . GLU A 1 98 ? 11.447 -4.319 11.772 1.00 51.84 98 GLU A C 1
ATOM 768 O O . GLU A 1 98 ? 10.566 -3.528 12.111 1.00 51.84 98 GLU A O 1
ATOM 773 N N . LEU A 1 99 ? 12.267 -4.047 10.758 1.00 50.75 99 LEU A N 1
ATOM 774 C CA . LEU A 1 99 ? 12.239 -2.860 9.923 1.00 50.75 99 LEU A CA 1
ATOM 775 C C . LEU A 1 99 ? 11.100 -2.974 8.924 1.00 50.75 99 LEU A C 1
ATOM 777 O O . LEU A 1 99 ? 11.238 -3.147 7.715 1.00 50.75 99 LEU A O 1
ATOM 781 N N . VAL A 1 100 ? 9.919 -2.817 9.496 1.00 54.44 100 VAL A N 1
ATOM 782 C CA . VAL A 1 100 ? 8.729 -2.429 8.793 1.00 54.44 100 VAL A CA 1
ATOM 783 C C . VAL A 1 100 ? 8.846 -0.948 8.511 1.00 54.44 100 VAL A C 1
ATOM 785 O O . VAL A 1 100 ? 8.654 -0.097 9.376 1.00 54.44 100 VAL A O 1
ATOM 788 N N . TYR A 1 101 ? 9.178 -0.621 7.278 1.00 58.59 101 TYR A N 1
ATOM 789 C CA . TYR A 1 101 ? 9.139 0.748 6.825 1.00 58.59 101 TYR A CA 1
ATOM 790 C C . TYR A 1 101 ? 7.691 1.280 6.815 1.00 58.59 101 TYR A C 1
ATOM 792 O O . TYR A 1 101 ? 6.984 1.223 5.806 1.00 58.59 101 TYR A O 1
ATOM 800 N N . LEU A 1 102 ? 7.263 1.802 7.963 1.00 62.12 102 LEU A N 1
ATOM 801 C CA . LEU A 1 102 ? 5.986 2.461 8.218 1.00 62.12 102 LEU A CA 1
ATOM 802 C C . LEU A 1 102 ? 6.252 3.674 9.108 1.00 62.12 102 LEU A C 1
ATOM 804 O O . LEU A 1 102 ? 6.129 3.598 10.327 1.00 62.12 102 LEU A O 1
ATOM 808 N N . PRO A 1 103 ? 6.666 4.809 8.550 1.00 60.41 103 PRO A N 1
ATOM 809 C CA . PRO A 1 103 ? 6.706 6.036 9.324 1.00 60.41 103 PRO A CA 1
ATOM 810 C C . PRO A 1 103 ? 5.295 6.406 9.754 1.00 60.41 103 PRO A C 1
ATOM 812 O O . PRO A 1 103 ? 4.343 6.430 8.968 1.00 60.41 103 PRO A O 1
ATOM 815 N N . ILE A 1 104 ? 5.215 6.656 11.049 1.00 68.12 104 ILE A N 1
ATOM 816 C CA . ILE A 1 104 ? 3.990 6.750 11.811 1.00 68.12 104 ILE A CA 1
ATOM 817 C C . ILE A 1 104 ? 3.906 8.154 12.405 1.00 68.12 104 ILE A C 1
ATOM 819 O O . ILE A 1 104 ? 4.858 8.641 13.018 1.00 68.12 104 ILE A O 1
ATOM 823 N N . THR A 1 105 ? 2.751 8.788 12.242 1.00 69.62 105 THR A N 1
ATOM 824 C CA . THR A 1 105 ? 2.359 10.010 12.948 1.00 69.62 105 THR A CA 1
ATOM 825 C C . THR A 1 105 ? 1.227 9.652 13.904 1.00 69.62 105 THR A C 1
ATOM 827 O O . THR A 1 105 ? 0.275 8.970 13.525 1.00 69.62 105 THR A O 1
ATOM 830 N N . SER A 1 106 ? 1.318 10.090 15.156 1.00 67.38 106 SER A N 1
ATOM 831 C CA . SER A 1 106 ? 0.168 10.114 16.062 1.00 67.38 106 SER A CA 1
ATOM 832 C C . SER A 1 106 ? -0.793 11.237 15.653 1.00 67.38 106 SER A C 1
ATOM 834 O O . SER A 1 106 ? -0.453 12.118 14.852 1.00 67.38 106 SER A O 1
ATOM 836 N N . VAL A 1 107 ? -2.010 11.210 16.197 1.00 65.44 107 VAL A N 1
ATOM 837 C CA . VAL A 1 107 ? -3.045 12.225 15.941 1.00 65.44 107 VAL A CA 1
ATOM 838 C C . VAL A 1 107 ? -2.701 13.537 16.643 1.00 65.44 107 VAL A C 1
ATOM 840 O O . VAL A 1 107 ? -3.266 13.875 17.674 1.00 65.44 107 VAL A O 1
ATOM 843 N N . GLU A 1 108 ? -1.767 14.294 16.079 1.00 65.38 108 GLU A N 1
ATOM 844 C CA . GLU A 1 108 ? -1.461 15.661 16.524 1.00 65.38 108 GLU A CA 1
ATOM 845 C C . GLU A 1 108 ? -2.053 16.713 15.571 1.00 65.38 108 GLU A C 1
ATOM 847 O O . GLU A 1 108 ? -1.966 17.910 15.832 1.00 65.38 108 GLU A O 1
ATOM 852 N N . THR A 1 109 ? -2.678 16.295 14.457 1.00 68.94 109 THR A N 1
ATOM 853 C CA . THR A 1 109 ? -3.203 17.217 13.437 1.00 68.94 109 THR A CA 1
ATOM 854 C C . THR A 1 109 ? -4.721 17.094 13.222 1.00 68.94 109 THR A C 1
ATOM 856 O O . THR A 1 109 ? -5.204 15.994 12.941 1.00 68.94 109 THR A O 1
ATOM 859 N N . PRO A 1 110 ? -5.488 18.210 13.250 1.00 73.62 110 PRO A N 1
ATOM 860 C CA . PRO A 1 110 ? -6.954 18.188 13.139 1.00 73.62 110 PRO A CA 1
ATOM 861 C C . PRO A 1 110 ? -7.511 17.479 11.897 1.00 73.62 110 PRO A C 1
ATOM 863 O O . PRO A 1 110 ? -8.536 16.809 11.975 1.00 73.62 110 PRO A O 1
ATOM 866 N N . HIS A 1 111 ? -6.836 17.586 10.748 1.00 73.12 111 HIS A N 1
ATOM 867 C CA . HIS A 1 111 ? -7.310 16.962 9.508 1.00 73.12 111 HIS A CA 1
ATOM 868 C C . HIS A 1 111 ? -7.245 15.423 9.552 1.00 73.12 111 HIS A C 1
ATOM 870 O O . HIS A 1 111 ? -8.126 14.762 9.004 1.00 73.12 111 HIS A O 1
ATOM 876 N N . LEU A 1 112 ? -6.240 14.853 10.232 1.00 77.81 112 LEU A N 1
ATOM 877 C CA . LEU A 1 112 ? -6.123 13.408 10.444 1.00 77.81 112 LEU A CA 1
ATOM 878 C C . LEU A 1 112 ? -7.185 12.931 11.436 1.00 77.81 112 LEU A C 1
ATOM 880 O O . LEU A 1 112 ? -7.849 11.928 11.184 1.00 77.81 112 LEU A O 1
ATOM 884 N N . ALA A 1 113 ? -7.433 13.698 12.500 1.00 81.44 113 ALA A N 1
ATOM 885 C CA . ALA A 1 113 ? -8.516 13.419 13.443 1.00 81.44 113 ALA A CA 1
ATOM 886 C C . ALA A 1 113 ? -9.893 13.402 12.745 1.00 81.44 113 ALA A C 1
ATOM 888 O O . ALA A 1 113 ? -10.681 12.473 12.915 1.00 81.44 113 ALA A O 1
ATOM 889 N N . GLU A 1 114 ? -10.170 14.358 11.853 1.00 84.44 114 GLU A N 1
ATOM 890 C CA . GLU A 1 114 ? -11.435 14.396 11.105 1.00 84.44 114 GLU A CA 1
ATOM 891 C C . GLU A 1 114 ? -11.681 13.163 10.217 1.00 84.44 114 GLU A C 1
ATOM 893 O O . GLU A 1 114 ? -12.842 12.846 9.925 1.00 84.44 114 GLU A O 1
ATOM 898 N N . SER A 1 115 ? -10.626 12.475 9.765 1.00 84.81 115 SER A N 1
ATOM 899 C CA . SER A 1 115 ? -10.755 11.270 8.933 1.00 84.81 115 SER A CA 1
ATOM 900 C C . SER A 1 115 ? -11.397 10.106 9.700 1.00 84.81 115 SER A C 1
ATOM 902 O O . SER A 1 115 ? -12.208 9.371 9.130 1.00 84.81 115 SER A O 1
ATOM 904 N N . ILE A 1 116 ? -11.119 10.005 11.004 1.00 88.31 116 ILE A N 1
ATOM 905 C CA . ILE A 1 116 ? -11.603 8.949 11.903 1.00 88.31 116 ILE A CA 1
ATOM 906 C C . ILE A 1 116 ? -12.852 9.365 12.689 1.00 88.31 116 ILE A C 1
ATOM 908 O O . ILE A 1 116 ? -13.726 8.539 12.944 1.00 88.31 116 ILE A O 1
ATOM 912 N N . GLU A 1 117 ? -12.997 10.639 13.048 1.00 88.31 117 GLU A N 1
ATOM 913 C CA . GLU A 1 117 ? -14.124 11.108 13.863 1.00 88.31 117 GLU A CA 1
ATOM 914 C C . GLU A 1 117 ? -15.441 11.159 13.080 1.00 88.31 117 GLU A C 1
ATOM 916 O O . GLU A 1 117 ? -16.511 10.873 13.625 1.00 88.31 117 GLU A O 1
ATOM 921 N N . HIS A 1 118 ? -15.385 11.511 11.794 1.00 88.25 118 HIS A N 1
ATOM 922 C CA . HIS A 1 118 ? -16.564 11.571 10.934 1.00 88.25 118 HIS A CA 1
ATOM 923 C C . HIS A 1 118 ? -16.862 10.226 10.262 1.00 88.25 118 HIS A C 1
ATOM 925 O O . HIS A 1 118 ? -15.999 9.362 10.121 1.00 88.25 118 HIS A O 1
ATOM 931 N N . HIS A 1 119 ? -18.115 10.060 9.835 1.00 89.31 119 HIS A N 1
ATOM 932 C CA . HIS A 1 119 ? -18.585 8.876 9.125 1.00 89.31 119 HIS A CA 1
ATOM 933 C C . HIS A 1 119 ? -18.472 9.069 7.607 1.00 89.31 119 HIS A C 1
ATOM 935 O O . HIS A 1 119 ? -19.089 9.975 7.041 1.00 89.31 119 HIS A O 1
ATOM 941 N N . TYR A 1 120 ? -17.724 8.185 6.946 1.00 86.38 120 TYR A N 1
ATOM 942 C CA . TYR A 1 120 ? -17.493 8.199 5.502 1.00 86.38 120 TYR A CA 1
ATOM 943 C C . TYR A 1 120 ? -17.934 6.885 4.859 1.00 86.38 120 TYR A C 1
ATOM 945 O O . TYR A 1 120 ? -17.460 5.821 5.230 1.00 86.38 120 TYR A O 1
ATOM 953 N N . PHE A 1 121 ? -18.797 6.943 3.846 1.00 85.50 121 PHE A N 1
ATOM 954 C CA . PHE A 1 121 ? -19.370 5.754 3.201 1.00 85.50 121 PHE A CA 1
ATOM 955 C C . PHE A 1 121 ? -18.844 5.555 1.770 1.00 85.50 121 PHE A C 1
ATOM 957 O O . PHE A 1 121 ? -19.606 5.275 0.849 1.00 85.50 121 PHE A O 1
ATOM 964 N N . HIS A 1 122 ? -17.529 5.694 1.562 1.00 82.25 122 HIS A N 1
ATOM 965 C CA . HIS A 1 122 ? -16.905 5.693 0.228 1.00 82.25 122 HIS A CA 1
ATOM 966 C C . HIS A 1 122 ? -17.209 4.446 -0.621 1.00 82.25 122 HIS A C 1
ATOM 968 O O . HIS A 1 122 ? -17.494 4.575 -1.814 1.00 82.25 122 HIS A O 1
ATOM 974 N N . ASP A 1 123 ? -17.189 3.255 -0.016 1.00 80.25 123 ASP A N 1
ATOM 975 C CA . ASP A 1 123 ? -17.462 1.991 -0.718 1.00 80.25 123 ASP A CA 1
ATOM 976 C C . ASP A 1 123 ? -18.933 1.848 -1.150 1.00 80.25 123 ASP A C 1
ATOM 978 O O . ASP A 1 123 ? -19.235 1.133 -2.111 1.00 80.25 123 ASP A O 1
ATOM 982 N N . TRP A 1 124 ? -19.849 2.524 -0.447 1.00 72.56 124 TRP A N 1
ATOM 983 C CA . TRP A 1 124 ? -21.273 2.575 -0.777 1.00 72.56 124 TRP A CA 1
ATOM 984 C C . TRP A 1 124 ? -21.547 3.660 -1.820 1.00 72.56 124 TRP A C 1
ATOM 986 O O . TRP A 1 124 ? -22.114 3.386 -2.876 1.00 72.56 124 TRP A O 1
ATOM 996 N N . ASP A 1 125 ? -21.056 4.872 -1.568 1.00 65.88 125 ASP A N 1
ATOM 997 C CA . ASP A 1 125 ? -21.219 6.044 -2.425 1.00 65.88 125 ASP A CA 1
ATOM 998 C C . ASP A 1 125 ? -20.687 5.803 -3.843 1.00 65.88 125 ASP A C 1
ATOM 1000 O O . ASP A 1 125 ? -21.273 6.253 -4.823 1.00 65.88 125 ASP A O 1
ATOM 1004 N N . ALA A 1 126 ? -19.580 5.074 -3.993 1.00 62.47 126 ALA A N 1
ATOM 1005 C CA . ALA A 1 126 ? -19.024 4.762 -5.308 1.00 62.47 126 ALA A CA 1
ATOM 1006 C C . ALA A 1 126 ? -19.930 3.856 -6.163 1.00 62.47 126 ALA A C 1
ATOM 1008 O O . ALA A 1 126 ? -19.766 3.825 -7.383 1.00 62.47 126 ALA A O 1
ATOM 1009 N N . ARG A 1 127 ? -20.873 3.132 -5.544 1.00 64.62 127 ARG A N 1
ATOM 1010 C CA . ARG A 1 127 ? -21.841 2.267 -6.234 1.00 64.62 127 ARG A CA 1
ATOM 1011 C C . ARG A 1 127 ? -23.122 3.007 -6.622 1.00 64.62 127 ARG A C 1
ATOM 1013 O O . ARG A 1 127 ? -23.824 2.534 -7.509 1.00 64.62 127 ARG A O 1
ATOM 1020 N N . TRP A 1 128 ? -23.410 4.156 -6.000 1.00 58.47 128 TRP A N 1
ATOM 1021 C CA . TRP A 1 128 ? -24.702 4.833 -6.114 1.00 58.47 128 TRP A CA 1
ATOM 1022 C C . TRP A 1 128 ? -24.568 6.350 -6.329 1.00 58.47 128 TRP A C 1
ATOM 1024 O O . TRP A 1 128 ? -24.018 7.084 -5.511 1.00 58.47 128 TRP A O 1
ATOM 1034 N N . GLY A 1 129 ? -25.157 6.843 -7.423 1.00 63.72 129 GLY A N 1
ATOM 1035 C CA . GLY A 1 129 ? -25.405 8.270 -7.648 1.00 63.72 129 GLY A CA 1
ATOM 1036 C C . GLY A 1 129 ? -24.229 9.081 -8.208 1.00 63.72 129 GLY A C 1
ATOM 1037 O O . GLY A 1 129 ? -23.057 8.719 -8.113 1.00 63.72 129 GLY A O 1
ATOM 1038 N N . GLY A 1 130 ? -24.549 10.222 -8.826 1.00 73.19 130 GLY A N 1
ATOM 1039 C CA . GLY A 1 130 ? -23.567 11.158 -9.387 1.00 73.19 130 GLY A CA 1
ATOM 1040 C C . GLY A 1 130 ? -22.762 11.922 -8.323 1.00 73.19 130 GLY A C 1
ATOM 1041 O O . GLY A 1 130 ? -23.059 11.877 -7.129 1.00 73.19 130 GLY A O 1
ATOM 1042 N N . ARG A 1 131 ? -21.742 12.688 -8.751 1.00 77.69 131 ARG A N 1
ATOM 1043 C CA . ARG A 1 131 ? -20.863 13.473 -7.850 1.00 77.69 131 ARG A CA 1
ATOM 1044 C C . ARG A 1 131 ? -21.630 14.362 -6.859 1.00 77.69 131 ARG A C 1
ATOM 1046 O O . ARG A 1 131 ? -21.194 14.502 -5.718 1.00 77.69 131 ARG A O 1
ATOM 1053 N N . HIS A 1 132 ? -22.751 14.945 -7.288 1.00 81.19 132 HIS A N 1
ATOM 1054 C CA . HIS A 1 132 ? -23.583 15.825 -6.463 1.00 81.19 132 HIS A CA 1
ATOM 1055 C C . HIS A 1 132 ? -24.323 15.061 -5.358 1.00 81.19 132 HIS A C 1
ATOM 1057 O O . HIS A 1 132 ? -24.255 15.474 -4.203 1.00 81.19 132 HIS A O 1
ATOM 1063 N N . ALA A 1 133 ? -24.921 13.909 -5.678 1.00 79.69 133 ALA A N 1
ATOM 1064 C CA . ALA A 1 133 ? -25.598 13.053 -4.702 1.00 79.69 133 ALA A CA 1
ATOM 1065 C C . ALA A 1 133 ? -24.633 12.583 -3.601 1.00 79.69 133 ALA A C 1
ATOM 1067 O O . ALA A 1 133 ? -24.914 12.755 -2.420 1.00 79.69 133 ALA A O 1
ATOM 1068 N N . ARG A 1 134 ? -23.429 12.127 -3.977 1.00 77.75 134 ARG A N 1
ATOM 1069 C CA . ARG A 1 134 ? -22.376 11.748 -3.012 1.00 77.75 134 ARG A CA 1
ATOM 1070 C C . ARG A 1 134 ? -21.914 12.907 -2.135 1.00 77.75 134 ARG A C 1
ATOM 1072 O O . ARG A 1 134 ? -21.455 12.717 -1.014 1.00 77.75 134 ARG A O 1
ATOM 1079 N N . ARG A 1 135 ? -21.934 14.137 -2.655 1.00 81.06 135 ARG A N 1
ATOM 1080 C CA . ARG A 1 135 ? -21.592 15.319 -1.856 1.00 81.06 135 ARG A CA 1
ATOM 1081 C C . ARG A 1 135 ? -22.700 15.620 -0.851 1.00 81.06 135 ARG A C 1
ATOM 1083 O O . ARG A 1 135 ? -22.380 15.844 0.309 1.00 81.06 135 ARG A O 1
ATOM 1090 N N . ALA A 1 136 ? -23.958 15.592 -1.284 1.00 84.50 136 ALA A N 1
ATOM 1091 C CA . ALA A 1 136 ? -25.110 15.807 -0.416 1.00 84.50 136 ALA A CA 1
ATOM 1092 C C . ALA A 1 136 ? -25.186 14.748 0.694 1.00 84.50 136 ALA A C 1
ATOM 1094 O O . ALA A 1 136 ? -25.275 15.113 1.861 1.00 84.50 136 ALA A O 1
ATOM 1095 N N . ALA A 1 137 ? -25.029 13.464 0.356 1.00 82.88 137 ALA A N 1
ATOM 1096 C CA . ALA A 1 137 ? -25.014 12.365 1.322 1.00 82.88 137 ALA A CA 1
ATOM 1097 C C . ALA A 1 137 ? -23.918 12.538 2.386 1.00 82.88 137 ALA A C 1
ATOM 1099 O O . ALA A 1 137 ? -24.189 12.412 3.578 1.00 82.88 137 ALA A O 1
ATOM 1100 N N . ARG A 1 138 ? -22.697 12.917 1.980 1.00 82.69 138 ARG A N 1
ATOM 1101 C CA . ARG A 1 138 ? -21.604 13.211 2.922 1.00 82.69 138 ARG A CA 1
ATOM 1102 C C . ARG A 1 138 ? -21.912 14.390 3.843 1.00 82.69 138 ARG A C 1
ATOM 1104 O O . ARG A 1 138 ? -21.622 14.307 5.030 1.00 82.69 138 ARG A O 1
ATOM 1111 N N . GLN A 1 139 ? -22.494 15.472 3.322 1.00 84.88 139 GLN A N 1
ATOM 1112 C CA . GLN A 1 139 ? -22.897 16.610 4.160 1.00 84.88 139 GLN A CA 1
ATOM 1113 C C . GLN A 1 139 ? -23.994 16.210 5.147 1.00 84.88 139 GLN A C 1
ATOM 1115 O O . GLN A 1 139 ? -23.901 16.534 6.325 1.00 84.88 139 GLN A O 1
ATOM 1120 N N . LEU A 1 140 ? -24.975 15.431 4.692 1.00 86.56 140 LEU A N 1
ATOM 1121 C CA . LEU A 1 140 ? -26.036 14.917 5.546 1.00 86.56 140 LEU A CA 1
ATOM 1122 C C . LEU A 1 140 ? -25.477 14.026 6.662 1.00 86.56 140 LEU A C 1
ATOM 1124 O O . LEU A 1 140 ? -25.835 14.212 7.816 1.00 86.56 140 LEU A O 1
ATOM 1128 N N . CYS A 1 141 ? -24.537 13.127 6.354 1.00 87.06 141 CYS A N 1
ATOM 1129 C CA . CYS A 1 141 ? -23.865 12.306 7.365 1.00 87.06 141 CYS A CA 1
ATOM 1130 C C . CYS A 1 141 ? -23.105 13.155 8.392 1.00 87.06 141 CYS A C 1
ATOM 1132 O O . CYS A 1 141 ? -23.147 12.840 9.574 1.00 87.06 141 CYS A O 1
ATOM 1134 N N . ARG A 1 142 ? -22.442 14.242 7.967 1.00 85.06 142 ARG A N 1
ATOM 1135 C CA . ARG A 1 142 ? -21.745 15.159 8.891 1.00 85.06 142 ARG A CA 1
ATOM 1136 C C . ARG A 1 142 ? -22.700 15.894 9.835 1.00 85.06 142 ARG A C 1
ATOM 1138 O O . ARG A 1 142 ? -22.278 16.234 10.932 1.00 85.06 142 ARG A O 1
ATOM 1145 N N . ILE A 1 143 ? -23.939 16.150 9.408 1.00 87.00 143 ILE A N 1
ATOM 1146 C CA . ILE A 1 143 ? -24.958 16.840 10.214 1.00 87.00 143 ILE A CA 1
ATOM 1147 C C . ILE A 1 143 ? -25.712 15.854 11.117 1.00 87.00 143 ILE A C 1
ATOM 1149 O O . ILE A 1 143 ? -25.956 16.157 12.279 1.00 87.00 143 ILE A O 1
ATOM 1153 N N . LEU A 1 144 ? -26.095 14.689 10.587 1.00 89.50 144 LEU A N 1
ATOM 1154 C CA . LEU A 1 144 ? -26.979 13.744 11.274 1.00 89.50 144 LEU A CA 1
ATOM 1155 C C . LEU A 1 144 ? -26.249 12.746 12.177 1.00 89.50 144 LEU A C 1
ATOM 1157 O O . LEU A 1 144 ? -26.850 12.244 13.122 1.00 89.50 144 LEU A O 1
ATOM 1161 N N . LEU A 1 145 ? -24.993 12.401 11.878 1.00 89.38 145 LEU A N 1
ATOM 1162 C CA . LEU A 1 145 ? -24.259 11.382 12.627 1.00 89.38 145 LEU A CA 1
ATOM 1163 C C . LEU A 1 145 ? -23.290 12.034 13.609 1.00 89.38 145 LEU A C 1
ATOM 1165 O O . LEU A 1 145 ? -22.458 12.858 13.226 1.00 89.38 145 LEU A O 1
ATOM 1169 N N . ALA A 1 146 ? -23.365 11.606 14.869 1.00 89.12 146 ALA A N 1
ATOM 1170 C CA . ALA A 1 146 ? -22.451 12.051 15.911 1.00 89.12 146 ALA A CA 1
ATOM 1171 C C . ALA A 1 146 ? -20.986 11.737 15.554 1.00 89.12 146 ALA A C 1
ATOM 1173 O O . ALA A 1 146 ? -20.684 10.731 14.900 1.00 89.12 146 ALA A O 1
ATOM 1174 N N . ARG A 1 147 ? -20.069 12.600 16.007 1.00 88.81 147 ARG A N 1
ATOM 1175 C CA . ARG A 1 147 ? -18.623 12.364 15.892 1.00 88.81 147 ARG A CA 1
ATOM 1176 C C . ARG A 1 147 ? -18.215 11.216 16.810 1.00 88.81 147 ARG A C 1
ATOM 1178 O O . ARG A 1 147 ? -18.625 11.161 17.970 1.00 88.81 147 ARG A O 1
ATOM 1185 N N . ARG A 1 148 ? -17.376 10.326 16.293 1.00 89.00 148 ARG A N 1
ATOM 1186 C CA . ARG A 1 148 ? -16.752 9.242 17.060 1.00 89.00 148 ARG A CA 1
ATOM 1187 C C . ARG A 1 148 ? -15.622 9.818 17.916 1.00 89.00 148 ARG A C 1
ATOM 1189 O O . ARG A 1 148 ? -14.952 10.739 17.471 1.00 89.00 148 ARG A O 1
ATOM 1196 N N . GLN A 1 149 ? -15.429 9.287 19.123 1.00 82.06 149 GLN A N 1
ATOM 1197 C CA . GLN A 1 149 ? -14.480 9.821 20.120 1.00 82.06 149 GLN A CA 1
ATOM 1198 C C . GLN A 1 149 ? -13.139 9.063 20.172 1.00 82.06 149 GLN A C 1
ATOM 1200 O O . GLN A 1 149 ? -12.338 9.286 21.071 1.00 82.06 149 GLN A O 1
ATOM 1205 N N . GLY A 1 150 ? -12.898 8.143 19.237 1.00 84.19 150 GLY A N 1
ATOM 1206 C CA . GLY A 1 150 ? -11.692 7.317 19.208 1.00 84.19 150 GLY A CA 1
ATOM 1207 C C . GLY A 1 150 ? -11.918 5.998 18.478 1.00 84.19 150 GLY A C 1
ATOM 1208 O O . GLY A 1 150 ? -13.007 5.745 17.952 1.00 84.19 150 GLY A O 1
ATOM 1209 N N . LEU A 1 151 ? -10.877 5.169 18.440 1.00 90.88 151 LEU A N 1
ATOM 1210 C CA . LEU A 1 151 ? -10.948 3.806 17.921 1.00 90.88 151 LEU A CA 1
ATOM 1211 C C . LEU A 1 151 ? -11.488 2.836 18.987 1.00 90.88 151 LEU A C 1
ATOM 1213 O O . LEU A 1 151 ? -11.310 3.078 20.185 1.00 90.88 151 LEU A O 1
ATOM 1217 N N . PRO A 1 152 ? -12.133 1.731 18.574 1.00 92.00 152 PRO A N 1
ATOM 1218 C CA . PRO A 1 152 ? -12.600 0.714 19.509 1.00 92.00 152 PRO A CA 1
ATOM 1219 C C . PRO A 1 152 ? -11.428 0.050 20.244 1.00 92.00 152 PRO A C 1
ATOM 1221 O O . PRO A 1 152 ? -10.308 -0.003 19.734 1.00 92.00 152 PRO A O 1
ATOM 1224 N N . GLY A 1 153 ? -11.689 -0.443 21.456 1.00 88.50 153 GLY A N 1
ATOM 1225 C CA . GLY A 1 153 ? -10.683 -1.121 22.283 1.00 88.50 153 GLY A CA 1
ATOM 1226 C C . GLY A 1 153 ? -9.578 -0.219 22.847 1.00 88.50 153 GLY A C 1
ATOM 1227 O O . GLY A 1 153 ? -8.573 -0.734 23.320 1.00 88.50 153 GLY A O 1
ATOM 1228 N N . GLY A 1 154 ? -9.734 1.110 22.794 1.00 88.69 154 GLY A N 1
ATOM 1229 C CA . GLY A 1 154 ? -8.736 2.052 23.317 1.00 88.69 154 GLY A CA 1
ATOM 1230 C C . GLY A 1 154 ? -7.486 2.196 22.444 1.00 88.69 154 GLY A C 1
ATOM 1231 O O . GLY A 1 154 ? -6.486 2.738 22.907 1.00 88.69 154 GLY A O 1
ATOM 1232 N N . LEU A 1 155 ? -7.538 1.727 21.192 1.00 90.00 155 LEU A N 1
ATOM 1233 C CA . LEU A 1 155 ? -6.428 1.849 20.249 1.00 90.00 155 LEU A CA 1
ATOM 1234 C C . LEU A 1 155 ? -6.105 3.321 19.965 1.00 90.00 155 LEU A C 1
ATOM 1236 O O . LEU A 1 155 ? -6.995 4.141 19.721 1.00 90.00 155 LEU A O 1
ATOM 1240 N N . VAL A 1 156 ? -4.816 3.643 19.931 1.00 88.50 156 VAL A N 1
ATOM 1241 C CA . VAL A 1 156 ? -4.332 4.971 19.552 1.00 88.50 156 VAL A CA 1
ATOM 1242 C C . VAL A 1 156 ? -4.204 5.031 18.028 1.00 88.50 156 VAL A C 1
ATOM 1244 O O . VAL A 1 156 ? -3.540 4.171 17.451 1.00 88.50 156 VAL A O 1
ATOM 1247 N N . PRO A 1 157 ? -4.818 6.001 17.329 1.00 87.94 157 PRO A N 1
ATOM 1248 C CA . PRO A 1 157 ? -4.710 6.069 15.879 1.00 87.94 157 PRO A CA 1
ATOM 1249 C C . PRO A 1 157 ? -3.311 6.518 15.449 1.00 87.94 157 PRO A C 1
ATOM 1251 O O . PRO A 1 157 ? -2.765 7.488 15.980 1.00 87.94 157 PRO A O 1
ATOM 1254 N N . HIS A 1 158 ? -2.777 5.846 14.433 1.00 86.44 158 HIS A N 1
ATOM 1255 C CA . HIS A 1 158 ? -1.485 6.151 13.830 1.00 86.44 158 HIS A CA 1
ATOM 1256 C C . HIS A 1 158 ? -1.606 6.213 12.310 1.00 86.44 158 HIS A C 1
ATOM 1258 O O . HIS A 1 158 ? -2.255 5.361 11.716 1.00 86.44 158 HIS A O 1
ATOM 1264 N N . PHE A 1 159 ? -0.975 7.208 11.693 1.00 84.88 159 PHE A N 1
ATOM 1265 C CA . PHE A 1 159 ? -1.087 7.541 10.271 1.00 84.88 159 PHE A CA 1
ATOM 1266 C C . PHE A 1 159 ? 0.254 7.401 9.557 1.00 84.88 159 PHE A C 1
ATOM 1268 O O . PHE A 1 159 ? 1.302 7.562 10.172 1.00 84.88 159 PHE A O 1
ATOM 1275 N N . GLY A 1 160 ? 0.240 7.138 8.255 1.00 82.31 160 GLY A N 1
ATOM 1276 C CA . GLY A 1 160 ? 1.447 6.988 7.453 1.00 82.31 160 GLY A CA 1
ATOM 1277 C C . GLY A 1 160 ? 1.143 6.802 5.971 1.00 82.31 160 GLY A C 1
ATOM 1278 O O . GLY A 1 160 ? 0.043 7.069 5.498 1.00 82.31 160 GLY A O 1
ATOM 1279 N N . SER A 1 161 ? 2.139 6.355 5.211 1.00 84.38 161 SER A N 1
ATOM 1280 C CA . SER A 1 161 ? 1.945 6.039 3.798 1.00 84.38 161 SER A CA 1
ATOM 1281 C C . SER A 1 161 ? 1.224 4.705 3.636 1.00 84.38 161 SER A C 1
ATOM 1283 O O . SER A 1 161 ? 1.558 3.741 4.322 1.00 84.38 161 SER A O 1
ATOM 1285 N N . GLN A 1 162 ? 0.315 4.609 2.661 1.00 88.06 162 GLN A N 1
ATOM 1286 C CA . GLN A 1 162 ? -0.219 3.321 2.203 1.00 88.06 162 GLN A CA 1
ATOM 1287 C C . GLN A 1 162 ? 0.916 2.362 1.781 1.00 88.06 162 GLN A C 1
ATOM 1289 O O . GLN A 1 162 ? 0.814 1.146 1.950 1.00 88.06 162 GLN A O 1
ATOM 1294 N N . TRP A 1 163 ? 1.996 2.897 1.201 1.00 89.19 163 TRP A N 1
ATOM 1295 C CA . TRP A 1 163 ? 3.091 2.108 0.637 1.00 89.19 163 TRP A CA 1
ATOM 1296 C C . TRP A 1 163 ? 4.048 1.651 1.732 1.00 89.19 163 TRP A C 1
ATOM 1298 O O . TRP A 1 163 ? 4.920 2.404 2.166 1.00 89.19 163 TRP A O 1
ATOM 1308 N N . CYS A 1 164 ? 3.886 0.399 2.143 1.00 85.75 164 CYS A N 1
ATOM 1309 C CA . CYS A 1 164 ? 4.644 -0.218 3.219 1.00 85.75 164 CYS A CA 1
ATOM 1310 C C . CYS A 1 164 ? 5.403 -1.461 2.747 1.00 85.75 164 CYS A C 1
ATOM 1312 O O . CYS A 1 164 ? 5.071 -2.080 1.729 1.00 85.75 164 CYS A O 1
ATOM 1314 N N . SER A 1 165 ? 6.416 -1.828 3.524 1.00 87.12 165 SER A N 1
ATOM 1315 C CA . SER A 1 165 ? 7.050 -3.141 3.473 1.00 87.12 165 SER A CA 1
ATOM 1316 C C . SER A 1 165 ? 7.041 -3.734 4.868 1.00 87.12 165 SER A C 1
ATOM 1318 O O . SER A 1 165 ? 7.546 -3.092 5.787 1.00 87.12 165 SER A O 1
ATOM 1320 N N . LEU A 1 166 ? 6.455 -4.917 5.028 1.00 87.62 166 LEU A N 1
ATOM 1321 C CA . LEU A 1 166 ? 6.305 -5.580 6.320 1.00 87.62 166 LEU A CA 1
ATOM 1322 C C . LEU A 1 166 ? 7.124 -6.874 6.335 1.00 87.62 166 LEU A C 1
ATOM 1324 O O . LEU A 1 166 ? 7.157 -7.582 5.329 1.00 87.62 166 LEU A O 1
ATOM 1328 N N . SER A 1 167 ? 7.714 -7.220 7.478 1.00 87.94 167 SER A N 1
ATOM 1329 C CA . SER A 1 167 ? 8.179 -8.589 7.716 1.00 87.94 167 SER A CA 1
ATOM 1330 C C . SER A 1 167 ? 6.989 -9.548 7.802 1.00 87.94 167 SER A C 1
ATOM 1332 O O . SER A 1 167 ? 5.853 -9.132 8.064 1.00 87.94 167 SER A O 1
ATOM 1334 N N . ARG A 1 168 ? 7.246 -10.847 7.632 1.00 90.69 168 ARG A N 1
ATOM 1335 C CA . ARG A 1 168 ? 6.253 -11.921 7.746 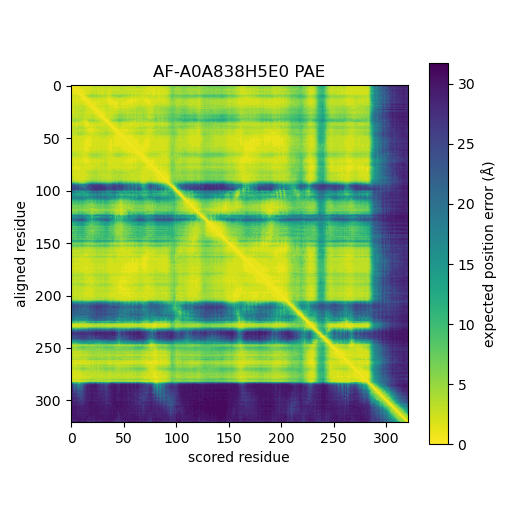1.00 90.69 168 ARG A CA 1
ATOM 1336 C C . ARG A 1 168 ? 5.448 -11.812 9.036 1.00 90.69 168 ARG A C 1
ATOM 1338 O O . ARG A 1 168 ? 4.222 -11.850 9.000 1.00 90.69 168 ARG A O 1
ATOM 1345 N N . ARG A 1 169 ? 6.139 -11.630 10.164 1.00 87.75 169 ARG A N 1
ATOM 1346 C CA . ARG A 1 169 ? 5.529 -11.505 11.493 1.00 87.75 169 ARG A CA 1
ATOM 1347 C C . ARG A 1 169 ? 4.575 -10.314 11.575 1.00 87.75 169 ARG A C 1
ATOM 1349 O O . ARG A 1 169 ? 3.458 -10.469 12.051 1.00 87.75 169 ARG A O 1
ATOM 1356 N N . CYS A 1 170 ? 4.990 -9.148 11.080 1.00 88.19 170 CYS A N 1
ATOM 1357 C CA . CYS A 1 170 ? 4.150 -7.950 11.119 1.00 88.19 170 CYS A CA 1
ATOM 1358 C C . CYS A 1 170 ? 2.954 -8.057 10.168 1.00 88.19 170 CYS A C 1
ATOM 1360 O O . CYS A 1 170 ? 1.854 -7.639 10.514 1.00 88.19 170 CYS A O 1
ATOM 1362 N N . ALA A 1 171 ? 3.144 -8.640 8.983 1.00 91.94 171 ALA A N 1
ATOM 1363 C CA . ALA A 1 171 ? 2.040 -8.916 8.071 1.00 91.94 171 ALA A CA 1
ATOM 1364 C C . ALA A 1 171 ? 1.034 -9.905 8.683 1.00 91.94 171 ALA A C 1
ATOM 1366 O O . ALA A 1 171 ? -0.168 -9.678 8.574 1.00 91.94 171 ALA A O 1
ATOM 1367 N N . ALA A 1 172 ? 1.513 -10.963 9.348 1.00 93.50 172 ALA A N 1
ATOM 1368 C CA . ALA A 1 172 ? 0.664 -11.927 10.045 1.00 93.50 172 ALA A CA 1
ATOM 1369 C C . ALA A 1 172 ? -0.145 -11.258 11.160 1.00 93.50 172 ALA A C 1
ATOM 1371 O O . ALA A 1 172 ? -1.361 -11.384 11.173 1.00 93.50 172 ALA A O 1
ATOM 1372 N N . GLU A 1 173 ? 0.492 -10.443 12.001 1.00 92.00 173 GLU A N 1
ATOM 1373 C CA . GLU A 1 173 ? -0.197 -9.706 13.065 1.00 92.00 173 GLU A CA 1
ATOM 1374 C C . GLU A 1 173 ? -1.292 -8.769 12.522 1.00 92.00 173 GLU A C 1
ATOM 1376 O O . GLU A 1 173 ? -2.389 -8.687 13.074 1.00 92.00 173 GLU A O 1
ATOM 1381 N N . VAL A 1 174 ? -1.037 -8.096 11.396 1.00 94.06 174 VAL A N 1
ATOM 1382 C CA . VAL A 1 174 ? -2.037 -7.249 10.730 1.00 94.06 174 VAL A CA 1
ATOM 1383 C C . VAL A 1 174 ? -3.236 -8.062 10.231 1.00 94.06 174 VAL A C 1
ATOM 1385 O O . VAL A 1 174 ? -4.378 -7.614 10.375 1.00 94.06 174 VAL A O 1
ATOM 1388 N N . VAL A 1 175 ? -2.996 -9.245 9.656 1.00 97.31 175 VAL A N 1
ATOM 1389 C CA . VAL A 1 175 ? -4.061 -10.165 9.223 1.00 97.31 175 VAL A CA 1
ATOM 1390 C C . VAL A 1 175 ? -4.839 -10.697 10.430 1.00 97.31 175 VAL A C 1
ATOM 1392 O O . VAL A 1 175 ? -6.067 -10.644 10.420 1.00 97.31 175 VAL A O 1
ATOM 1395 N N . ASP A 1 176 ? -4.150 -11.114 11.491 1.00 96.50 176 ASP A N 1
ATOM 1396 C CA . ASP A 1 176 ? -4.760 -11.666 12.703 1.00 96.50 176 ASP A CA 1
ATOM 1397 C C . ASP A 1 176 ? -5.662 -10.642 13.402 1.00 96.50 176 ASP A C 1
ATOM 1399 O O . ASP A 1 176 ? -6.780 -10.964 13.804 1.00 96.50 176 ASP A O 1
ATOM 1403 N 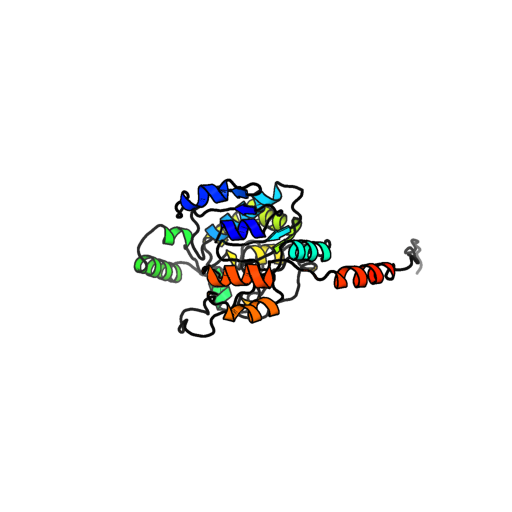N . VAL A 1 177 ? -5.235 -9.377 13.497 1.00 95.69 177 VAL A N 1
ATOM 1404 C CA . VAL A 1 177 ? -6.070 -8.305 14.064 1.00 95.69 177 VAL A CA 1
ATOM 1405 C C . VAL A 1 177 ? -7.267 -7.993 13.168 1.00 95.69 177 VAL A C 1
ATOM 1407 O O . VAL A 1 177 ? -8.360 -7.734 13.677 1.00 95.69 177 VAL A O 1
ATOM 1410 N N . PHE A 1 178 ? -7.101 -8.028 11.842 1.00 97.44 178 PHE A N 1
ATOM 1411 C CA . PHE A 1 178 ? -8.222 -7.852 10.920 1.00 97.44 178 PHE A CA 1
ATOM 1412 C C . PHE A 1 178 ? -9.267 -8.968 11.082 1.00 97.44 178 PHE A C 1
ATOM 1414 O O . PHE A 1 178 ? -10.463 -8.677 11.105 1.00 97.44 178 PHE A O 1
ATOM 1421 N N . ASP A 1 179 ? -8.832 -10.220 11.229 1.00 97.38 179 ASP A N 1
ATOM 1422 C CA . ASP A 1 179 ? -9.723 -11.379 11.347 1.00 97.38 179 ASP A CA 1
ATOM 1423 C C . ASP A 1 179 ? -10.332 -11.515 12.757 1.00 97.38 179 ASP A C 1
ATOM 1425 O O . ASP A 1 179 ? -11.499 -11.887 12.899 1.00 97.38 179 ASP A O 1
ATOM 1429 N N . GLY A 1 180 ? -9.579 -11.157 13.799 1.00 96.94 180 GLY A N 1
ATOM 1430 C CA . GLY A 1 180 ? -9.976 -11.290 15.203 1.00 96.94 180 GLY A CA 1
ATOM 1431 C C . GLY A 1 180 ? -10.739 -10.101 15.797 1.00 96.94 180 GLY A C 1
ATOM 1432 O O . GLY A 1 180 ? -11.323 -10.243 16.871 1.00 96.94 180 GLY A O 1
ATOM 1433 N N . ASN A 1 181 ? -10.767 -8.935 15.137 1.00 96.31 181 ASN A N 1
ATOM 1434 C CA . ASN A 1 181 ? -11.393 -7.719 15.674 1.00 96.31 181 ASN A CA 1
ATOM 1435 C C . ASN A 1 181 ? -12.535 -7.179 14.780 1.00 96.31 181 ASN A C 1
ATOM 1437 O O . ASN A 1 181 ? -12.372 -6.186 14.056 1.00 96.31 181 ASN A O 1
ATOM 1441 N N . PRO A 1 182 ? -13.736 -7.791 14.836 1.00 96.06 182 PRO A N 1
ATOM 1442 C CA . PRO A 1 182 ? -14.874 -7.385 14.009 1.00 96.06 182 PRO A CA 1
ATOM 1443 C C . PRO A 1 182 ? -15.385 -5.970 14.322 1.00 96.06 182 PRO A C 1
ATOM 1445 O O . PRO A 1 182 ? -15.947 -5.308 13.440 1.00 96.06 182 PRO A O 1
ATOM 1448 N N . GLU A 1 183 ? -15.187 -5.483 15.550 1.00 96.19 183 GLU A N 1
ATOM 1449 C CA . GLU A 1 183 ? -15.546 -4.120 15.948 1.00 96.19 183 GLU A CA 1
ATOM 1450 C C . GLU A 1 183 ? -14.662 -3.096 15.225 1.00 96.19 183 GLU A C 1
ATOM 1452 O O . GLU A 1 183 ? -15.176 -2.165 14.596 1.00 96.19 183 GLU A O 1
ATOM 1457 N N . LEU A 1 184 ? -13.344 -3.321 15.215 1.00 95.69 184 LEU A N 1
ATOM 1458 C CA . LEU A 1 184 ? -12.381 -2.501 14.482 1.00 95.69 184 LEU A CA 1
ATOM 1459 C C . LEU A 1 184 ? -12.676 -2.495 12.981 1.00 95.69 184 LEU A C 1
ATOM 1461 O O . LEU A 1 184 ? -12.766 -1.430 12.369 1.00 95.69 184 LEU A O 1
ATOM 1465 N N . VAL A 1 185 ? -12.911 -3.665 12.384 1.00 96.12 185 VAL A N 1
ATOM 1466 C CA . VAL A 1 185 ? -13.285 -3.774 10.965 1.00 96.12 185 VAL A CA 1
ATOM 1467 C C . VAL A 1 185 ? -14.569 -2.996 10.670 1.00 96.12 185 VAL A C 1
ATOM 1469 O O . VAL A 1 185 ? -14.650 -2.267 9.678 1.00 96.12 185 VAL A O 1
ATOM 1472 N N . THR A 1 186 ? -15.580 -3.102 11.534 1.00 94.69 186 THR A N 1
ATOM 1473 C CA . THR A 1 186 ? -16.848 -2.375 11.376 1.00 94.69 186 THR A CA 1
ATOM 1474 C C . THR A 1 186 ? -16.655 -0.865 11.489 1.00 94.69 186 THR A C 1
ATOM 1476 O O . THR A 1 186 ? -17.249 -0.114 10.710 1.00 94.69 186 THR A O 1
ATOM 1479 N N . PHE A 1 187 ? -15.791 -0.416 12.400 1.00 95.06 187 PHE A N 1
ATOM 1480 C CA . PHE A 1 187 ? -15.414 0.986 12.531 1.00 95.06 187 PHE A CA 1
ATOM 1481 C C . PHE A 1 187 ? -14.757 1.509 11.246 1.00 95.06 187 PHE A C 1
ATOM 1483 O O . PHE A 1 187 ? -15.186 2.530 10.694 1.00 95.06 187 PHE A O 1
ATOM 1490 N N . TYR A 1 188 ? -13.751 0.794 10.739 1.00 95.56 188 TYR A N 1
ATOM 1491 C CA . TYR A 1 188 ? -12.941 1.208 9.594 1.00 95.56 188 TYR A CA 1
ATOM 1492 C C . TYR A 1 188 ? -13.690 1.194 8.255 1.00 95.56 188 TYR A C 1
ATOM 1494 O O . TYR A 1 188 ? -13.350 1.962 7.354 1.00 95.56 188 TYR A O 1
ATOM 1502 N N . ARG A 1 189 ? -14.790 0.435 8.141 1.00 93.94 189 ARG A N 1
ATOM 1503 C CA . ARG A 1 189 ? -15.726 0.523 6.999 1.00 93.94 189 ARG A CA 1
ATOM 1504 C C . ARG A 1 189 ? -16.302 1.921 6.780 1.00 93.94 189 ARG A C 1
ATOM 1506 O O . ARG A 1 189 ? -16.814 2.194 5.696 1.00 93.94 189 ARG A O 1
ATOM 1513 N N . ARG A 1 190 ? -16.275 2.771 7.810 1.00 92.12 190 ARG A N 1
ATOM 1514 C CA . ARG A 1 190 ? -16.883 4.107 7.808 1.00 92.12 190 ARG A CA 1
ATOM 1515 C C . ARG A 1 190 ? -15.858 5.231 7.955 1.00 92.12 190 ARG A C 1
ATOM 1517 O O . ARG A 1 190 ? -16.196 6.303 8.451 1.00 92.12 190 ARG A O 1
ATOM 1524 N N . VAL A 1 191 ? -14.601 4.976 7.612 1.00 91.50 191 VAL A N 1
ATOM 1525 C CA . VAL A 1 191 ? -13.482 5.918 7.761 1.00 91.50 191 VAL A CA 1
ATOM 1526 C C . VAL A 1 191 ? -12.994 6.392 6.389 1.00 91.50 191 VAL A C 1
ATOM 1528 O O . VAL A 1 191 ? -13.155 5.686 5.392 1.00 91.50 191 VAL A O 1
ATOM 1531 N N . LEU A 1 192 ? -12.448 7.608 6.328 1.00 90.38 192 LEU A N 1
ATOM 1532 C CA . LEU A 1 192 ? -11.811 8.159 5.132 1.00 90.38 192 LEU A CA 1
ATOM 1533 C C . LEU A 1 192 ? -10.353 7.706 5.031 1.00 90.38 192 LEU A C 1
ATOM 1535 O O . LEU A 1 192 ? -9.620 7.846 5.999 1.00 90.38 192 LEU A O 1
ATOM 1539 N N . ALA A 1 193 ? -9.935 7.264 3.841 1.00 90.81 193 ALA A N 1
ATOM 1540 C CA . ALA A 1 193 ? -8.554 6.853 3.549 1.00 90.81 193 ALA A CA 1
ATOM 1541 C C . ALA A 1 193 ? -7.964 5.865 4.585 1.00 90.81 193 ALA A C 1
ATOM 1543 O O . ALA A 1 193 ? -6.848 6.057 5.069 1.00 90.81 193 ALA A O 1
ATOM 1544 N N . PRO A 1 194 ? -8.701 4.788 4.935 1.00 94.06 194 PRO A N 1
ATOM 1545 C CA . PRO A 1 194 ? -8.264 3.850 5.964 1.00 94.06 194 PRO A CA 1
ATOM 1546 C C . PRO A 1 194 ? -6.975 3.100 5.605 1.00 94.06 194 PRO A C 1
ATOM 1548 O O . PRO A 1 194 ? -6.308 2.560 6.482 1.00 94.06 194 PRO A O 1
ATOM 1551 N N . ASP A 1 195 ? -6.606 3.066 4.328 1.00 92.62 195 ASP A N 1
ATOM 1552 C CA . ASP A 1 195 ? -5.353 2.511 3.823 1.00 92.62 195 ASP A CA 1
ATOM 1553 C C . ASP A 1 195 ? -4.098 3.268 4.295 1.00 92.62 195 ASP A C 1
ATOM 1555 O O . ASP A 1 195 ? -3.015 2.687 4.303 1.00 92.62 195 ASP A O 1
ATOM 1559 N N . GLU A 1 196 ? -4.240 4.519 4.745 1.00 89.75 196 GLU A N 1
ATOM 1560 C CA . GLU A 1 196 ? -3.142 5.336 5.281 1.00 89.75 196 GLU A CA 1
ATOM 1561 C C . GLU A 1 196 ? -2.998 5.250 6.808 1.00 89.75 196 GLU A C 1
ATOM 1563 O O . GLU A 1 196 ? -2.093 5.864 7.372 1.00 89.75 196 GLU A O 1
ATOM 1568 N N . HIS A 1 197 ? -3.874 4.521 7.507 1.00 90.06 197 HIS A N 1
ATOM 1569 C CA . HIS A 1 197 ? -3.784 4.447 8.968 1.00 90.06 197 HIS A CA 1
ATOM 1570 C C . HIS A 1 197 ? -4.230 3.122 9.610 1.00 90.06 197 HIS A C 1
ATOM 1572 O O . HIS A 1 197 ? -3.960 2.917 10.791 1.00 90.06 197 HIS A O 1
ATOM 1578 N N . PHE A 1 198 ? -4.870 2.187 8.894 1.00 93.75 198 PHE A N 1
ATOM 1579 C CA . PHE A 1 198 ? -5.249 0.881 9.459 1.00 93.75 198 PHE A CA 1
ATOM 1580 C C . PHE A 1 198 ? -4.021 0.065 9.874 1.00 93.75 198 PHE A C 1
ATOM 1582 O O . PHE A 1 198 ? -3.883 -0.299 11.039 1.00 93.75 198 PHE A O 1
ATOM 1589 N N . VAL A 1 199 ? -3.108 -0.183 8.931 1.00 91.69 199 VAL A N 1
ATOM 1590 C CA . VAL A 1 199 ? -1.901 -1.002 9.147 1.00 91.69 199 VAL A CA 1
ATOM 1591 C C . VAL A 1 199 ? -0.995 -0.358 10.202 1.00 91.69 199 VAL A C 1
ATOM 1593 O O . VAL A 1 199 ? -0.500 -1.028 11.103 1.00 91.69 199 VAL A O 1
ATOM 1596 N N . GLN A 1 200 ? -0.848 0.961 10.125 1.00 88.25 200 GLN A N 1
ATOM 1597 C CA . GLN A 1 200 ? -0.075 1.802 11.032 1.00 88.25 200 GLN A CA 1
ATOM 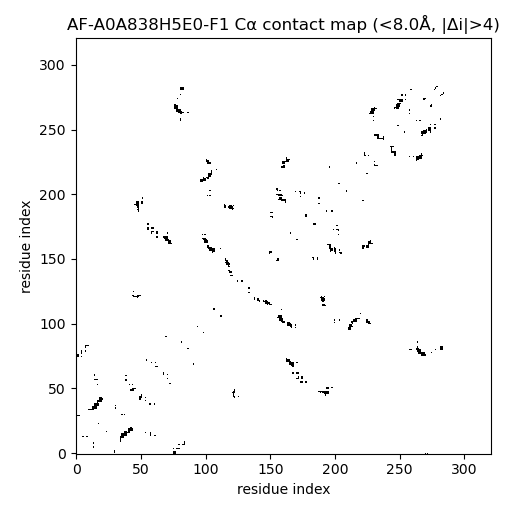1598 C C . GLN A 1 200 ? -0.625 1.721 12.455 1.00 88.25 200 GLN A C 1
ATOM 1600 O O . GLN A 1 200 ? 0.132 1.487 13.390 1.00 88.25 200 GLN A O 1
ATOM 1605 N N . THR A 1 201 ? -1.942 1.871 12.618 1.00 89.88 201 THR A N 1
ATOM 1606 C CA . THR A 1 201 ? -2.620 1.748 13.914 1.00 89.88 201 THR A CA 1
ATOM 1607 C C . THR A 1 201 ? -2.432 0.355 14.497 1.00 89.88 201 THR A C 1
ATOM 1609 O O . THR A 1 201 ? -2.076 0.241 15.666 1.00 89.88 201 THR A O 1
ATOM 1612 N N . VAL A 1 202 ? -2.640 -0.701 13.708 1.00 91.38 202 VAL A N 1
ATOM 1613 C CA . VAL A 1 202 ? -2.491 -2.078 14.200 1.00 91.38 202 VAL A CA 1
ATOM 1614 C C . VAL A 1 202 ? -1.067 -2.324 14.699 1.00 91.38 202 VAL A C 1
ATOM 1616 O O . VAL A 1 202 ? -0.880 -2.744 15.837 1.00 91.38 202 VAL A O 1
ATOM 1619 N N . ILE A 1 203 ? -0.062 -1.981 13.894 1.00 86.88 203 ILE A N 1
ATOM 1620 C CA . ILE A 1 203 ? 1.341 -2.213 14.250 1.00 86.88 203 ILE A CA 1
ATOM 1621 C C . ILE A 1 203 ? 1.771 -1.333 15.425 1.00 86.88 203 ILE A C 1
ATOM 1623 O O . ILE A 1 203 ? 2.453 -1.812 16.325 1.00 86.88 203 ILE A O 1
ATOM 1627 N N . ALA A 1 204 ? 1.351 -0.072 15.485 1.00 83.75 204 ALA A N 1
ATOM 1628 C CA . ALA A 1 204 ? 1.758 0.823 16.566 1.00 83.75 204 ALA A CA 1
ATOM 1629 C C . ALA A 1 204 ? 1.152 0.464 17.935 1.00 83.75 204 ALA A C 1
ATOM 1631 O O . ALA A 1 204 ? 1.731 0.790 18.969 1.00 83.75 204 ALA A O 1
ATOM 1632 N N . ASN A 1 205 ? 0.007 -0.226 17.948 1.00 86.88 205 ASN A N 1
ATOM 1633 C CA . ASN A 1 205 ? -0.638 -0.715 19.172 1.00 86.88 205 ASN A CA 1
ATOM 1634 C C . ASN A 1 205 ? -0.290 -2.181 19.491 1.00 86.88 205 ASN A C 1
ATOM 1636 O O . ASN A 1 205 ? -0.831 -2.746 20.441 1.00 86.88 205 ASN A O 1
ATOM 1640 N N . SER A 1 206 ? 0.597 -2.803 18.712 1.00 84.06 206 SER A N 1
ATOM 1641 C CA . SER A 1 206 ? 1.076 -4.163 18.966 1.00 84.06 206 SER A CA 1
ATOM 1642 C C . SER A 1 206 ? 1.979 -4.245 20.196 1.00 84.06 206 SER A C 1
ATOM 1644 O O . SER A 1 206 ? 2.675 -3.291 20.552 1.00 84.06 206 SER A O 1
ATOM 1646 N N . ALA A 1 207 ? 2.056 -5.433 20.801 1.00 74.94 207 ALA A N 1
ATOM 1647 C CA . ALA A 1 207 ? 2.951 -5.689 21.930 1.00 74.94 207 ALA A CA 1
ATOM 1648 C C . ALA A 1 207 ? 4.435 -5.459 21.592 1.00 74.94 207 ALA A C 1
ATOM 1650 O O . ALA A 1 207 ? 5.220 -5.162 22.490 1.00 74.94 207 ALA A O 1
ATOM 1651 N N . HIS A 1 208 ? 4.819 -5.553 20.315 1.00 64.25 208 HIS A N 1
ATOM 1652 C CA . HIS A 1 208 ? 6.206 -5.351 19.892 1.00 64.25 208 HIS A CA 1
ATOM 1653 C C . HIS A 1 208 ? 6.448 -4.012 19.189 1.00 64.25 208 HIS A C 1
ATOM 1655 O O . HIS A 1 208 ? 7.503 -3.789 18.612 1.00 64.25 208 HIS A O 1
ATOM 1661 N N . ALA A 1 209 ? 5.514 -3.068 19.311 1.00 63.62 209 ALA A N 1
ATOM 1662 C CA . ALA A 1 209 ? 5.645 -1.701 18.818 1.00 63.62 209 ALA A CA 1
ATOM 1663 C C . ALA A 1 209 ? 7.000 -1.039 19.15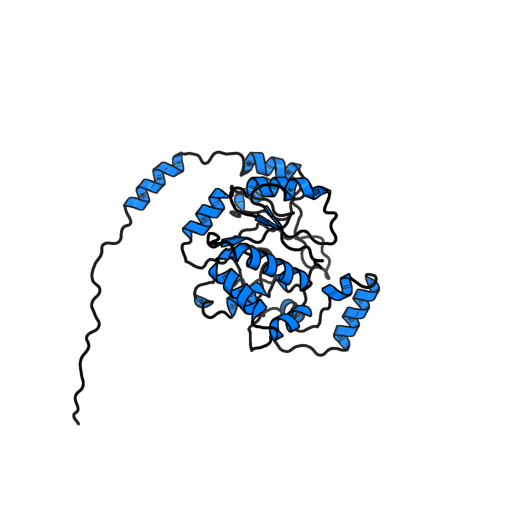4 1.00 63.62 209 ALA A C 1
ATOM 1665 O O . ALA A 1 209 ? 7.558 -0.335 18.320 1.00 63.62 209 ALA A O 1
ATOM 1666 N N . ARG A 1 210 ? 7.562 -1.274 20.350 1.00 51.34 210 ARG A N 1
ATOM 1667 C CA . ARG A 1 210 ? 8.808 -0.625 20.809 1.00 51.34 210 ARG A CA 1
ATOM 1668 C C . ARG A 1 210 ? 10.055 -0.996 19.999 1.00 51.34 210 ARG A C 1
ATOM 1670 O O . ARG A 1 210 ? 10.960 -0.170 19.934 1.00 51.34 210 ARG A O 1
ATOM 1677 N N . ASP A 1 211 ? 10.064 -2.151 19.338 1.00 51.66 211 ASP A N 1
ATOM 1678 C CA . ASP A 1 211 ? 11.211 -2.644 18.562 1.00 51.66 211 ASP A CA 1
ATOM 1679 C C . ASP A 1 211 ? 11.131 -2.247 17.067 1.00 51.66 211 ASP A C 1
ATOM 1681 O O . ASP A 1 211 ? 11.996 -2.606 16.272 1.00 51.66 211 ASP A O 1
ATOM 1685 N N . ARG A 1 212 ? 10.094 -1.485 16.670 1.00 57.06 212 ARG A N 1
ATOM 1686 C CA . ARG A 1 212 ? 9.601 -1.394 15.276 1.00 57.06 212 ARG A CA 1
ATOM 1687 C C . ARG A 1 212 ? 9.659 -0.008 14.630 1.00 57.06 212 ARG A C 1
ATOM 1689 O O . ARG A 1 212 ? 9.157 0.176 13.521 1.00 57.06 212 ARG A O 1
ATOM 1696 N N . TYR A 1 213 ? 10.230 0.996 15.297 1.00 56.25 213 TYR A N 1
ATOM 1697 C CA . TYR A 1 213 ? 10.170 2.384 14.826 1.00 56.25 213 TYR A CA 1
ATOM 1698 C C . TYR A 1 213 ? 11.498 2.879 14.253 1.00 56.25 213 TYR A C 1
ATOM 1700 O O . TYR A 1 213 ? 12.480 3.026 14.972 1.00 56.25 213 TYR A O 1
ATOM 1708 N N . LEU A 1 214 ? 11.486 3.295 12.983 1.00 50.16 214 LEU A N 1
ATOM 1709 C CA . LEU A 1 214 ? 12.546 4.145 12.416 1.00 50.16 214 LEU A CA 1
ATOM 1710 C C . LEU A 1 214 ? 12.435 5.622 12.847 1.00 50.16 214 LEU A C 1
ATOM 1712 O O . LEU A 1 214 ? 13.277 6.438 12.484 1.00 50.16 214 LEU A O 1
ATOM 1716 N N . GLY A 1 215 ? 11.408 5.967 13.628 1.00 51.28 215 GLY A N 1
ATOM 1717 C CA . GLY A 1 215 ? 11.179 7.302 14.178 1.00 51.28 215 GLY A CA 1
ATOM 1718 C C . GLY A 1 215 ? 9.763 7.817 13.918 1.00 51.28 215 GLY A C 1
ATOM 1719 O O . GLY A 1 215 ? 9.104 7.435 12.951 1.00 51.28 215 GLY A O 1
ATOM 1720 N N . ALA A 1 216 ? 9.291 8.702 14.797 1.00 53.12 216 ALA A N 1
ATOM 1721 C CA . ALA A 1 216 ? 8.039 9.423 14.599 1.00 53.12 216 ALA A CA 1
ATOM 1722 C C . ALA A 1 216 ? 8.236 10.499 13.521 1.00 53.12 216 ALA A C 1
ATOM 1724 O O . ALA A 1 216 ? 9.026 11.429 13.702 1.00 53.12 216 ALA A O 1
ATOM 1725 N N . TYR A 1 217 ? 7.510 10.397 12.407 1.00 52.41 217 TYR A N 1
ATOM 1726 C CA . TYR A 1 217 ? 7.453 11.487 11.437 1.00 52.41 217 TYR A CA 1
ATOM 1727 C C . TYR A 1 217 ? 6.457 12.534 11.942 1.00 52.41 217 TYR A C 1
ATOM 1729 O O . TYR A 1 217 ? 5.253 12.290 11.997 1.00 52.41 217 TYR A O 1
ATOM 1737 N N . ARG A 1 218 ? 6.966 13.708 12.329 1.00 52.72 218 ARG A N 1
ATOM 1738 C CA . ARG A 1 218 ? 6.160 14.863 12.753 1.00 52.72 218 ARG A CA 1
ATOM 1739 C C . ARG A 1 218 ? 5.901 15.799 11.571 1.00 52.72 218 ARG A C 1
ATOM 1741 O O . ARG A 1 218 ? 6.426 16.908 11.527 1.00 52.72 218 ARG A O 1
ATOM 1748 N N . GLY A 1 219 ? 5.130 15.343 10.590 1.00 52.34 219 GLY A N 1
ATOM 1749 C CA . GLY A 1 219 ? 4.708 16.170 9.459 1.00 52.34 219 GLY A CA 1
ATOM 1750 C C . GLY A 1 219 ? 3.277 15.865 9.034 1.00 52.34 219 GLY A C 1
ATOM 1751 O O . GLY A 1 219 ? 2.745 14.799 9.329 1.00 52.34 219 GLY A O 1
ATOM 1752 N N . SER A 1 220 ? 2.647 16.812 8.340 1.00 47.97 220 SER A N 1
ATOM 1753 C CA . SER A 1 220 ? 1.251 16.713 7.889 1.00 47.97 220 SER A CA 1
ATOM 1754 C C . SER A 1 220 ? 1.059 15.892 6.610 1.00 47.97 220 SER A C 1
ATOM 1756 O O . SER A 1 220 ? -0.057 15.815 6.105 1.00 47.97 220 SER A O 1
ATOM 1758 N N . GLU A 1 221 ? 2.127 15.326 6.040 1.00 53.72 221 GLU A N 1
ATOM 1759 C CA . GLU A 1 221 ? 2.099 14.674 4.728 1.00 53.72 221 GLU A CA 1
ATOM 1760 C C . GLU A 1 221 ? 2.628 13.234 4.778 1.00 53.72 221 GLU A C 1
ATOM 1762 O O . GLU A 1 221 ? 3.756 12.982 5.194 1.00 53.72 221 GLU A O 1
ATOM 1767 N N . SER A 1 222 ? 1.849 12.278 4.265 1.00 53.12 222 SER A N 1
ATOM 1768 C CA . SER A 1 222 ? 2.231 10.859 4.164 1.00 53.12 222 SER A CA 1
ATOM 1769 C C . SER A 1 222 ? 3.257 10.569 3.050 1.00 53.12 222 SER A C 1
ATOM 1771 O O . SER A 1 222 ? 3.745 9.446 2.917 1.00 53.12 222 SER A O 1
ATOM 1773 N N . PHE A 1 223 ? 3.619 11.563 2.226 1.00 53.03 223 PHE A N 1
ATOM 1774 C CA . PHE A 1 223 ? 4.487 11.372 1.054 1.00 53.03 223 PHE A CA 1
ATOM 1775 C C . PHE A 1 223 ? 5.957 11.163 1.419 1.00 53.03 223 PHE A C 1
ATOM 1777 O O . PHE A 1 223 ? 6.575 10.210 0.945 1.00 53.03 223 PHE A O 1
ATOM 1784 N N . GLY A 1 224 ? 6.499 11.994 2.318 1.00 55.38 224 GLY A N 1
ATOM 1785 C CA . GLY A 1 224 ? 7.858 11.827 2.857 1.00 55.38 224 GLY A CA 1
ATOM 1786 C C . GLY A 1 224 ? 8.011 10.568 3.718 1.00 55.38 224 GLY A C 1
ATOM 1787 O O . GLY A 1 224 ? 9.117 10.183 4.088 1.00 55.38 224 GLY A O 1
ATOM 1788 N N . SER A 1 225 ? 6.884 9.917 3.999 1.00 59.84 225 SER A N 1
ATOM 1789 C CA . SER A 1 225 ? 6.745 8.744 4.836 1.00 59.84 225 SER A CA 1
ATOM 1790 C C . SER A 1 225 ? 6.682 7.433 3.999 1.00 59.84 225 SER A C 1
ATOM 1792 O O . SER A 1 225 ? 6.583 6.318 4.499 1.00 59.84 225 SER A O 1
ATOM 1794 N N . ALA A 1 226 ? 6.827 7.489 2.677 1.00 71.94 226 ALA A N 1
ATOM 1795 C CA . ALA A 1 226 ? 6.971 6.267 1.887 1.00 71.94 226 ALA A CA 1
ATOM 1796 C C . ALA A 1 226 ? 8.446 5.814 1.894 1.00 71.94 226 ALA A C 1
ATOM 1798 O O . ALA A 1 226 ? 9.318 6.440 1.283 1.00 71.94 226 ALA A O 1
ATOM 1799 N N . ALA A 1 227 ? 8.794 4.756 2.630 1.00 73.62 227 ALA A N 1
ATOM 1800 C CA . ALA A 1 227 ? 10.221 4.521 2.868 1.00 73.62 227 ALA A CA 1
ATOM 1801 C C . ALA A 1 227 ? 10.966 3.877 1.699 1.00 73.62 227 ALA A C 1
ATOM 1803 O O . ALA A 1 227 ? 12.094 4.275 1.432 1.00 73.62 227 ALA A O 1
ATOM 1804 N N . LEU A 1 228 ? 10.344 2.926 0.997 1.00 86.38 228 LEU A N 1
ATOM 1805 C CA . LEU A 1 228 ? 10.928 2.313 -0.203 1.00 86.38 228 LEU A CA 1
ATOM 1806 C C . LEU A 1 228 ? 10.524 3.037 -1.490 1.00 86.38 228 LEU A C 1
ATOM 1808 O O . LEU A 1 228 ? 11.097 2.771 -2.543 1.00 86.38 228 LEU A O 1
ATOM 1812 N N . HIS A 1 229 ? 9.541 3.936 -1.412 1.00 88.88 229 HIS A N 1
ATOM 1813 C CA . HIS A 1 229 ? 8.968 4.616 -2.566 1.00 88.88 229 HIS A CA 1
ATOM 1814 C C . HIS A 1 229 ? 9.383 6.084 -2.603 1.00 88.88 229 HIS A C 1
ATOM 1816 O O . HIS A 1 229 ? 9.183 6.825 -1.645 1.00 88.88 229 HIS A O 1
ATOM 1822 N N . TYR A 1 230 ? 9.891 6.526 -3.743 1.00 89.44 230 TYR A N 1
ATOM 1823 C CA . TYR A 1 230 ? 9.996 7.930 -4.077 1.00 89.44 230 TYR A CA 1
ATOM 1824 C C . TYR A 1 230 ? 8.640 8.422 -4.582 1.00 89.44 230 TYR A C 1
ATOM 1826 O O . TYR A 1 230 ? 8.141 7.967 -5.618 1.00 89.44 230 TYR A O 1
ATOM 1834 N N . ILE A 1 231 ? 8.025 9.323 -3.816 1.00 86.06 231 ILE A N 1
ATOM 1835 C CA . ILE A 1 231 ? 6.746 9.949 -4.145 1.00 86.06 231 ILE A C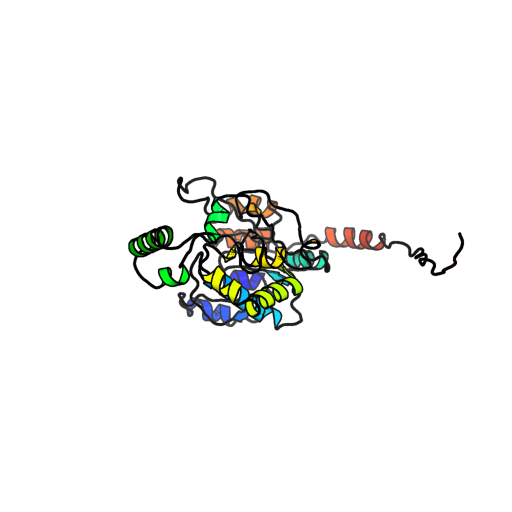A 1
ATOM 1836 C C . ILE A 1 231 ? 6.932 11.451 -4.032 1.00 86.06 231 ILE A C 1
ATOM 1838 O O . ILE A 1 231 ? 7.093 11.977 -2.934 1.00 86.06 231 ILE A O 1
ATOM 1842 N N . GLN A 1 232 ? 6.889 12.139 -5.167 1.00 76.31 232 GLN A N 1
ATOM 1843 C CA . GLN A 1 232 ? 7.011 13.587 -5.186 1.00 76.31 232 GLN A CA 1
ATOM 1844 C C . GLN A 1 232 ? 5.621 14.232 -5.085 1.00 76.31 232 GLN A C 1
ATOM 1846 O O . GLN A 1 232 ? 4.769 13.997 -5.955 1.00 76.31 232 GLN A O 1
ATOM 1851 N N . PRO A 1 233 ? 5.347 15.031 -4.037 1.00 63.88 233 PRO A N 1
ATOM 1852 C CA . PRO A 1 233 ? 4.168 15.879 -4.016 1.00 63.88 233 PRO A CA 1
ATOM 1853 C C . PRO A 1 233 ? 4.346 17.015 -5.027 1.00 63.88 233 PRO A C 1
ATOM 1855 O O . PRO A 1 233 ? 5.418 17.608 -5.144 1.00 63.88 233 PRO A O 1
ATOM 1858 N N . THR A 1 234 ? 3.285 17.356 -5.757 1.00 57.69 234 THR A N 1
ATOM 1859 C CA . THR A 1 234 ? 3.303 18.566 -6.587 1.00 57.69 234 THR A CA 1
ATOM 1860 C C . THR A 1 234 ? 3.138 19.778 -5.663 1.00 57.69 234 THR A C 1
ATOM 1862 O O . THR A 1 234 ? 2.079 19.928 -5.055 1.00 57.69 234 THR A O 1
ATOM 1865 N N . LEU A 1 235 ? 4.142 20.660 -5.574 1.00 48.88 235 LEU A N 1
ATOM 1866 C CA . LEU A 1 235 ? 4.075 21.908 -4.786 1.00 48.88 235 LEU A CA 1
ATOM 1867 C C . LEU A 1 235 ? 3.190 23.004 -5.418 1.00 48.88 235 LEU A C 1
ATOM 1869 O O . LEU A 1 235 ? 3.055 24.091 -4.866 1.00 48.88 235 LEU A O 1
ATOM 1873 N N . ALA A 1 236 ? 2.543 22.743 -6.554 1.00 39.75 236 ALA A N 1
ATOM 1874 C CA . ALA A 1 236 ? 1.691 23.713 -7.230 1.00 39.75 236 ALA A CA 1
ATOM 1875 C C . ALA A 1 236 ? 0.475 23.023 -7.872 1.00 39.75 236 ALA A C 1
ATOM 1877 O O . ALA A 1 236 ? 0.624 21.982 -8.508 1.00 39.75 236 ALA A O 1
ATOM 1878 N N . HIS A 1 237 ? -0.701 23.657 -7.768 1.00 38.22 237 HIS A N 1
ATOM 1879 C CA . HIS A 1 237 ? -1.964 23.426 -8.512 1.00 38.22 237 HIS A CA 1
ATOM 1880 C C . HIS A 1 237 ? -3.114 22.669 -7.839 1.00 38.22 237 HIS A C 1
ATOM 1882 O O . HIS A 1 237 ? -4.209 22.611 -8.405 1.00 38.22 237 HIS A O 1
ATOM 1888 N N . SER A 1 238 ? -2.977 22.166 -6.620 1.00 40.97 238 SER A N 1
ATOM 1889 C CA . SER A 1 238 ? -4.151 21.752 -5.852 1.00 40.97 238 SER A CA 1
ATOM 1890 C C . SER A 1 238 ? -4.596 22.943 -5.001 1.00 40.97 238 SER A C 1
ATOM 1892 O O . SER A 1 238 ? -4.008 23.242 -3.971 1.00 40.97 238 SER A O 1
ATOM 1894 N N . GLY A 1 239 ? -5.576 23.706 -5.511 1.00 40.03 239 GLY A N 1
ATOM 1895 C CA . GLY A 1 239 ? -6.122 24.886 -4.827 1.00 40.03 239 GLY A CA 1
ATOM 1896 C C . GLY A 1 239 ? -6.580 24.586 -3.388 1.00 40.03 239 GLY A C 1
ATOM 1897 O O . GLY A 1 239 ? -6.648 23.418 -3.013 1.00 40.03 239 GLY A O 1
ATOM 1898 N N . PRO A 1 240 ? -6.996 25.595 -2.597 1.00 40.97 240 PRO A N 1
ATOM 1899 C CA . PRO A 1 240 ? -7.123 25.551 -1.124 1.00 40.97 240 PRO A CA 1
ATOM 1900 C C . PRO A 1 240 ? -8.065 24.480 -0.522 1.00 40.97 240 PRO A C 1
ATOM 1902 O O . PRO A 1 240 ? -8.266 24.431 0.684 1.00 40.97 240 PRO A O 1
ATOM 1905 N N . ARG A 1 241 ? -8.677 23.624 -1.347 1.00 45.59 241 ARG A N 1
ATOM 1906 C CA . ARG A 1 241 ? -9.554 22.508 -0.964 1.00 45.59 241 ARG A CA 1
ATOM 1907 C C . ARG A 1 241 ? -9.014 21.119 -1.329 1.00 45.59 241 ARG A C 1
ATOM 1909 O O . ARG A 1 241 ? -9.707 20.135 -1.086 1.00 45.59 241 ARG A O 1
ATOM 1916 N N . GLN A 1 242 ? -7.852 21.013 -1.971 1.00 45.25 242 GLN A N 1
ATOM 1917 C CA . GLN A 1 242 ? -7.223 19.739 -2.324 1.00 45.25 242 GLN A CA 1
ATOM 1918 C C . GLN A 1 242 ? -5.764 19.809 -1.872 1.00 45.25 242 GLN A C 1
ATOM 1920 O O . GLN A 1 242 ? -5.048 20.715 -2.279 1.00 45.25 242 GLN A O 1
ATOM 1925 N N . GLY A 1 243 ? -5.342 18.884 -1.009 1.00 52.31 243 GLY A N 1
ATOM 1926 C CA . GLY A 1 243 ? -3.932 18.741 -0.648 1.00 52.31 243 GLY A CA 1
ATOM 1927 C C . GLY A 1 243 ? -3.064 18.392 -1.867 1.00 52.31 243 GLY A C 1
ATOM 1928 O O . GLY A 1 243 ? -3.615 18.088 -2.938 1.00 52.31 243 GLY A O 1
ATOM 1929 N N . PRO A 1 244 ? -1.728 18.433 -1.720 1.00 55.91 244 PRO A N 1
ATOM 1930 C CA . PRO A 1 244 ? -0.797 18.129 -2.800 1.00 55.91 244 PRO A CA 1
ATOM 1931 C C . PRO A 1 244 ? -1.122 16.778 -3.445 1.00 55.91 244 PRO A C 1
ATOM 1933 O O . PRO A 1 244 ? -1.394 15.783 -2.771 1.00 55.91 244 PRO A O 1
ATOM 1936 N N . LYS A 1 245 ? -1.132 16.741 -4.781 1.00 61.88 245 LYS A N 1
ATOM 1937 C CA . LYS A 1 245 ? -1.307 15.495 -5.540 1.00 61.88 245 LYS A CA 1
ATOM 1938 C C . LYS A 1 245 ? 0.061 14.922 -5.904 1.00 61.88 245 LYS A C 1
ATOM 1940 O O . LYS A 1 245 ? 0.933 15.702 -6.286 1.00 61.88 245 LYS A O 1
ATOM 1945 N N . PRO A 1 246 ? 0.249 13.590 -5.862 1.00 67.38 246 PRO A N 1
ATOM 1946 C CA . PRO A 1 246 ? 1.467 12.970 -6.371 1.00 67.38 246 PRO A CA 1
ATOM 1947 C C . PRO A 1 246 ? 1.675 13.301 -7.849 1.00 67.38 246 PRO A C 1
ATOM 1949 O O . PRO A 1 246 ? 0.739 13.141 -8.644 1.00 67.38 246 PRO A O 1
ATOM 1952 N N . GLN A 1 247 ? 2.888 13.723 -8.196 1.00 80.12 247 GLN A N 1
ATOM 1953 C CA . GLN A 1 247 ? 3.313 13.976 -9.568 1.00 80.12 247 GLN A CA 1
ATOM 1954 C C . GLN A 1 247 ? 3.403 12.661 -10.366 1.00 80.12 247 GLN A C 1
ATOM 1956 O O . GLN A 1 247 ? 3.668 11.583 -9.820 1.00 80.12 247 GLN A O 1
ATOM 1961 N N . TRP A 1 248 ? 3.132 12.746 -11.671 1.00 85.94 248 TRP A N 1
ATOM 1962 C CA . TRP A 1 248 ? 3.481 11.689 -12.617 1.00 85.94 248 TRP A CA 1
ATOM 1963 C C . TRP A 1 248 ? 4.880 11.961 -13.154 1.00 85.94 248 TRP A C 1
ATOM 1965 O O . TRP A 1 248 ? 5.132 13.064 -13.625 1.00 85.94 248 TRP A O 1
ATOM 1975 N N . PHE A 1 249 ? 5.739 10.952 -13.102 1.00 87.44 249 PHE A N 1
ATOM 1976 C CA . PHE A 1 249 ? 7.030 10.963 -13.776 1.00 87.44 249 PHE A CA 1
ATOM 1977 C C . PHE A 1 249 ? 6.791 10.526 -15.218 1.00 87.44 249 PHE A C 1
ATOM 1979 O O . PHE A 1 249 ? 6.261 9.433 -15.464 1.00 87.44 249 PHE A O 1
ATOM 1986 N N . ASP A 1 250 ? 7.085 11.414 -16.160 1.00 87.69 250 ASP A N 1
ATOM 1987 C CA . ASP A 1 250 ? 6.804 11.233 -17.586 1.00 87.69 250 ASP A CA 1
ATOM 1988 C C . ASP A 1 250 ? 7.966 11.648 -18.497 1.00 87.69 250 ASP A C 1
ATOM 1990 O O . ASP A 1 250 ? 7.876 11.487 -19.717 1.00 87.69 250 ASP A O 1
ATOM 1994 N N . SER A 1 251 ? 9.079 12.105 -17.914 1.00 88.31 251 SER A N 1
ATOM 1995 C CA . SER A 1 251 ? 10.237 12.599 -18.647 1.00 88.31 251 SER A CA 1
ATOM 1996 C C . SER A 1 251 ? 11.539 11.977 -18.137 1.00 88.31 251 SER A C 1
ATOM 1998 O O . SER A 1 251 ? 11.763 11.957 -16.928 1.00 88.31 251 SER A O 1
ATOM 2000 N N . PRO A 1 252 ? 12.463 11.561 -19.026 1.00 89.12 252 PRO A N 1
ATOM 2001 C CA . PRO A 1 252 ? 13.835 11.193 -18.654 1.00 89.12 252 PRO A CA 1
ATOM 2002 C C . PRO A 1 252 ? 14.586 12.266 -17.848 1.00 89.12 252 PRO A C 1
ATOM 2004 O O . PRO A 1 252 ? 15.535 11.947 -17.140 1.00 89.12 252 PRO A O 1
ATOM 2007 N N . ALA A 1 253 ? 14.144 13.529 -17.895 1.00 88.94 253 ALA A N 1
ATOM 2008 C CA . ALA A 1 253 ? 14.688 14.597 -17.055 1.00 88.94 253 ALA A CA 1
ATOM 2009 C C . ALA A 1 253 ? 14.533 14.327 -15.544 1.00 88.94 253 ALA A C 1
ATOM 2011 O O . ALA A 1 253 ? 15.267 14.908 -14.749 1.00 88.94 253 ALA A O 1
ATOM 2012 N N . ASP A 1 254 ? 13.618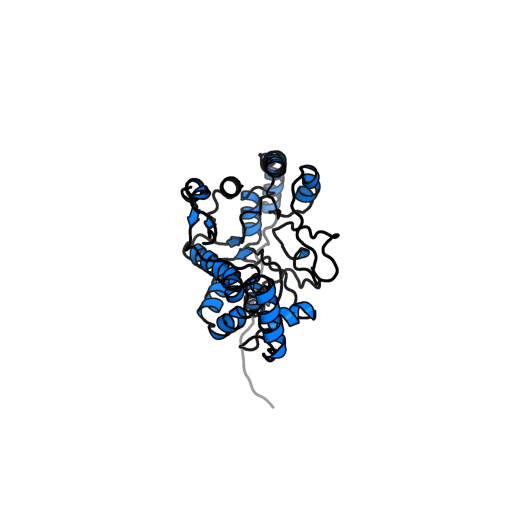 13.437 -15.150 1.00 88.88 254 ASP A N 1
ATOM 2013 C CA . ASP A 1 254 ? 13.404 13.058 -13.755 1.00 88.88 254 ASP A CA 1
ATOM 2014 C C . ASP A 1 254 ? 14.459 12.055 -13.237 1.00 88.88 254 ASP A C 1
ATOM 2016 O O . ASP A 1 254 ? 14.605 11.890 -12.025 1.00 88.88 254 ASP A O 1
ATOM 2020 N N . LEU A 1 255 ? 15.222 11.390 -14.120 1.00 90.06 255 LEU A N 1
ATOM 2021 C CA . LEU A 1 255 ? 16.152 10.307 -13.755 1.00 90.06 255 LEU A CA 1
ATOM 2022 C C . LEU A 1 255 ? 17.187 10.677 -12.686 1.00 90.06 255 LEU A C 1
ATOM 2024 O O . LEU A 1 255 ? 17.387 9.850 -11.794 1.00 90.06 255 LEU A O 1
ATOM 2028 N N . PRO A 1 256 ? 17.831 11.864 -12.708 1.00 91.00 256 PRO A N 1
ATOM 2029 C CA . PRO A 1 256 ? 18.769 12.236 -11.652 1.00 91.00 256 PRO A CA 1
ATOM 2030 C C . PRO A 1 256 ? 18.102 12.247 -10.271 1.00 91.00 256 PRO A C 1
ATOM 2032 O O . PRO A 1 256 ? 18.628 11.659 -9.333 1.00 91.00 256 PRO A O 1
ATOM 2035 N N . ALA A 1 257 ? 16.890 12.807 -10.160 1.00 89.06 257 ALA A N 1
ATOM 2036 C CA . ALA A 1 257 ? 16.148 12.831 -8.900 1.00 89.06 257 ALA A CA 1
ATOM 2037 C C . ALA A 1 257 ? 15.753 11.421 -8.432 1.00 89.06 257 ALA A C 1
ATOM 2039 O O . ALA A 1 257 ? 15.790 11.132 -7.235 1.00 89.06 257 ALA A O 1
ATOM 2040 N N . LEU A 1 258 ? 15.407 10.526 -9.366 1.00 91.00 258 LEU A N 1
ATOM 2041 C CA . LEU A 1 258 ? 15.120 9.127 -9.044 1.00 91.00 258 LEU A CA 1
ATOM 2042 C C . LEU A 1 258 ? 16.371 8.407 -8.527 1.00 91.00 258 LEU A C 1
ATOM 2044 O O . LEU A 1 258 ? 16.303 7.751 -7.487 1.00 91.00 258 LEU A O 1
ATOM 2048 N N . ARG A 1 259 ? 17.512 8.579 -9.202 1.00 90.38 259 ARG A N 1
ATOM 2049 C CA . ARG A 1 259 ? 18.806 7.996 -8.820 1.00 90.38 259 ARG A CA 1
ATOM 2050 C C . ARG A 1 259 ? 19.250 8.460 -7.432 1.00 90.38 259 ARG A C 1
ATOM 2052 O O . ARG A 1 259 ? 19.599 7.633 -6.593 1.00 90.38 259 ARG A O 1
ATOM 2059 N N . ASP A 1 260 ? 19.167 9.761 -7.174 1.00 88.31 260 ASP A N 1
ATOM 2060 C CA . ASP A 1 260 ? 19.659 10.373 -5.936 1.00 88.31 260 ASP A CA 1
ATOM 2061 C C . ASP A 1 260 ? 18.709 10.161 -4.743 1.00 88.31 260 ASP A C 1
ATOM 2063 O O . ASP A 1 260 ? 19.083 10.387 -3.593 1.00 88.31 260 ASP A O 1
ATOM 2067 N N . SER A 1 261 ? 17.481 9.683 -4.985 1.00 87.69 261 SER A N 1
ATOM 2068 C CA . SER A 1 261 ? 16.485 9.459 -3.929 1.00 87.69 261 SER A CA 1
ATOM 2069 C C . SER A 1 261 ? 16.879 8.387 -2.904 1.00 87.69 261 SER A C 1
ATOM 2071 O O . SER A 1 261 ? 16.330 8.362 -1.799 1.00 87.69 261 SER A O 1
ATOM 2073 N N . GLY A 1 262 ? 17.760 7.452 -3.279 1.00 85.31 262 GLY A N 1
ATOM 2074 C CA . GLY A 1 262 ? 18.100 6.270 -2.480 1.00 85.31 262 GLY A CA 1
ATOM 2075 C C . GLY A 1 262 ? 16.948 5.268 -2.296 1.00 85.31 262 GLY A C 1
ATOM 2076 O O . GLY A 1 262 ? 17.082 4.315 -1.527 1.00 85.31 262 GLY A O 1
ATOM 2077 N N . LYS A 1 263 ? 15.809 5.469 -2.972 1.00 89.06 263 LYS A N 1
ATOM 2078 C CA . LYS A 1 263 ? 14.615 4.616 -2.885 1.00 89.06 263 LYS A CA 1
ATOM 2079 C C . LYS A 1 263 ? 14.718 3.423 -3.842 1.00 89.06 263 LYS A C 1
ATOM 2081 O O . LYS A 1 263 ? 15.571 3.384 -4.722 1.00 89.06 263 LYS A O 1
ATOM 2086 N N . PHE A 1 264 ? 13.839 2.438 -3.668 1.00 92.62 264 PHE A N 1
ATOM 2087 C CA . PHE A 1 264 ? 13.792 1.236 -4.515 1.00 92.62 264 PHE A CA 1
ATOM 2088 C C . PHE A 1 264 ? 12.730 1.327 -5.606 1.00 92.62 264 PHE A C 1
ATOM 2090 O O . PHE A 1 264 ? 12.889 0.749 -6.678 1.00 92.62 264 PHE A O 1
ATOM 2097 N N . PHE A 1 265 ? 11.664 2.084 -5.351 1.00 94.62 265 PHE A N 1
ATOM 2098 C CA . PHE A 1 265 ? 10.557 2.273 -6.276 1.00 94.62 265 PHE A CA 1
ATOM 2099 C C . PHE A 1 265 ? 10.275 3.753 -6.489 1.00 94.62 265 PHE A C 1
ATOM 2101 O O . PHE A 1 265 ? 10.410 4.552 -5.568 1.00 94.62 265 PHE A O 1
ATOM 2108 N N . VAL A 1 266 ? 9.791 4.112 -7.672 1.00 94.00 266 VAL A N 1
ATOM 2109 C CA . VAL A 1 266 ? 9.191 5.416 -7.966 1.00 94.00 266 VAL A CA 1
ATOM 2110 C C . VAL A 1 266 ? 7.682 5.277 -8.132 1.00 94.00 266 VAL A C 1
ATOM 2112 O O . VAL A 1 266 ? 7.178 4.268 -8.638 1.00 94.00 266 VAL A O 1
ATOM 2115 N N . ARG A 1 267 ? 6.938 6.310 -7.730 1.00 91.94 267 ARG A N 1
ATOM 2116 C CA . ARG A 1 267 ? 5.503 6.426 -7.984 1.00 91.94 267 ARG A CA 1
ATOM 2117 C C . ARG A 1 267 ? 5.105 7.890 -8.253 1.00 91.94 267 ARG A C 1
ATOM 2119 O O . ARG A 1 267 ? 5.335 8.735 -7.401 1.00 91.94 267 ARG A O 1
ATOM 2126 N N . LYS A 1 268 ? 4.410 8.230 -9.350 1.00 91.25 268 LYS A N 1
ATOM 2127 C CA . LYS A 1 268 ? 3.686 7.364 -10.311 1.00 91.25 268 LYS A CA 1
ATOM 2128 C C . LYS A 1 268 ? 4.301 7.394 -11.714 1.00 91.25 268 LYS A C 1
ATOM 2130 O O . LYS A 1 268 ? 4.492 8.472 -12.262 1.00 91.25 268 LYS A O 1
ATOM 2135 N N . VAL A 1 269 ? 4.486 6.225 -12.328 1.00 91.94 269 VAL A N 1
ATOM 2136 C CA . VAL A 1 269 ? 4.961 6.079 -13.718 1.00 91.94 269 VAL A CA 1
ATOM 2137 C C . VAL A 1 269 ? 3.850 5.514 -14.604 1.00 91.94 269 VAL A C 1
ATOM 2139 O O . VAL A 1 269 ? 3.149 4.575 -14.217 1.00 91.94 269 VAL A O 1
ATOM 2142 N N . ARG A 1 270 ? 3.677 6.091 -15.799 1.00 89.44 270 ARG A N 1
ATOM 2143 C CA . ARG A 1 270 ? 2.783 5.572 -16.861 1.00 89.44 270 ARG A CA 1
ATOM 2144 C C . ARG A 1 270 ? 3.350 5.696 -18.270 1.00 89.44 270 ARG A C 1
ATOM 2146 O O . ARG A 1 270 ? 2.889 4.977 -19.151 1.00 89.44 270 ARG A O 1
ATOM 2153 N N . ASP A 1 271 ? 4.269 6.634 -18.483 1.00 88.81 271 ASP A N 1
ATOM 2154 C CA . ASP A 1 271 ? 4.844 6.904 -19.794 1.00 88.81 271 ASP A CA 1
ATOM 2155 C C . ASP A 1 271 ? 5.941 5.867 -20.092 1.00 88.81 271 ASP A C 1
ATOM 2157 O O . ASP A 1 271 ? 6.841 5.692 -19.266 1.00 88.81 271 ASP A O 1
ATOM 2161 N N . PRO A 1 272 ? 5.879 5.157 -21.233 1.00 90.19 272 PRO A N 1
ATOM 2162 C CA . PRO A 1 272 ? 6.920 4.211 -21.612 1.00 90.19 272 PRO A CA 1
ATOM 2163 C C . PRO A 1 272 ? 8.315 4.835 -21.705 1.00 90.19 272 PRO A C 1
ATOM 2165 O O . PRO A 1 272 ? 9.269 4.152 -21.374 1.00 90.19 272 PRO A O 1
ATOM 2168 N N . ARG A 1 273 ? 8.450 6.122 -22.060 1.00 92.19 273 ARG A N 1
ATOM 2169 C CA . ARG A 1 273 ? 9.754 6.774 -22.278 1.00 92.19 273 ARG A CA 1
ATOM 2170 C C . ARG A 1 273 ? 10.600 6.852 -21.012 1.00 92.19 273 ARG A C 1
ATOM 2172 O O . ARG A 1 273 ? 11.784 6.538 -21.046 1.00 92.19 273 ARG A O 1
ATOM 2179 N N . ILE A 1 274 ? 10.003 7.256 -19.888 1.00 92.69 274 ILE A N 1
ATOM 2180 C CA . ILE A 1 274 ? 10.711 7.250 -18.599 1.00 92.69 274 ILE A CA 1
ATOM 2181 C C . ILE A 1 274 ? 10.966 5.816 -18.128 1.00 92.69 274 ILE A C 1
ATOM 2183 O O . ILE A 1 274 ? 12.015 5.550 -17.562 1.00 92.69 274 ILE A O 1
ATOM 2187 N N . ALA A 1 275 ? 10.056 4.874 -18.397 1.00 93.56 275 ALA A N 1
ATOM 2188 C CA . ALA A 1 275 ? 10.283 3.472 -18.059 1.00 93.56 275 ALA A CA 1
ATOM 2189 C C . ALA A 1 275 ? 11.447 2.871 -18.870 1.00 93.56 275 ALA A C 1
ATOM 2191 O O . ALA A 1 275 ? 12.273 2.174 -18.300 1.00 93.56 275 ALA A O 1
ATOM 2192 N N . ASP A 1 276 ? 11.565 3.201 -20.160 1.00 94.44 276 ASP A N 1
ATOM 2193 C CA . ASP A 1 276 ? 12.702 2.842 -21.018 1.00 94.44 276 ASP A CA 1
ATOM 2194 C C . ASP A 1 276 ? 14.005 3.424 -20.488 1.00 94.44 276 ASP A C 1
ATOM 2196 O O . ASP A 1 276 ? 15.005 2.717 -20.394 1.00 94.44 276 ASP A O 1
ATOM 2200 N N . ALA A 1 277 ? 13.987 4.689 -20.081 1.00 94.00 277 ALA A N 1
ATOM 2201 C CA . ALA A 1 277 ? 15.176 5.324 -19.545 1.00 94.00 277 ALA A CA 1
ATOM 2202 C C . ALA A 1 277 ? 15.576 4.756 -18.171 1.00 94.00 277 ALA A C 1
ATOM 2204 O O . ALA A 1 277 ? 16.758 4.547 -17.923 1.00 94.00 277 ALA A O 1
ATOM 2205 N N . ILE A 1 278 ? 14.614 4.426 -17.299 1.00 95.12 278 ILE A N 1
ATOM 2206 C CA . ILE A 1 278 ? 14.887 3.716 -16.039 1.00 95.12 278 ILE A CA 1
ATOM 2207 C C . ILE A 1 278 ? 15.488 2.338 -16.328 1.00 95.12 278 ILE A C 1
ATOM 2209 O O . ILE A 1 278 ? 16.485 1.966 -15.710 1.00 95.12 278 ILE A O 1
ATOM 2213 N N . ASP A 1 279 ? 14.922 1.597 -17.280 1.00 94.62 279 ASP A N 1
ATOM 2214 C CA . ASP A 1 279 ? 15.422 0.274 -17.637 1.00 94.62 279 ASP A CA 1
ATOM 2215 C C . ASP A 1 279 ? 16.863 0.324 -18.129 1.00 94.62 279 ASP A C 1
ATOM 2217 O O . ASP A 1 279 ? 17.654 -0.515 -17.723 1.00 94.62 279 ASP A O 1
ATOM 2221 N N . VAL A 1 280 ? 17.211 1.308 -18.957 1.00 93.12 280 VAL A N 1
ATOM 2222 C CA . VAL A 1 280 ? 18.555 1.443 -19.534 1.00 93.12 280 VAL A CA 1
ATOM 2223 C C . VAL A 1 280 ? 19.559 2.060 -18.554 1.00 93.12 280 VAL A C 1
ATOM 2225 O O . VAL A 1 280 ? 20.723 1.677 -18.515 1.00 93.12 280 VAL A O 1
ATOM 2228 N N . GLU A 1 281 ? 19.156 3.044 -17.757 1.00 92.94 281 GLU A N 1
ATOM 2229 C CA . GLU A 1 281 ? 20.117 3.791 -16.937 1.00 92.94 281 GLU A CA 1
ATOM 2230 C C . GLU A 1 281 ? 20.222 3.290 -15.501 1.00 92.94 281 GLU A C 1
ATOM 2232 O O . GLU A 1 281 ? 21.263 3.470 -14.869 1.00 92.94 281 GLU A O 1
ATOM 2237 N N . LEU A 1 282 ? 19.150 2.708 -14.960 1.00 92.19 282 LEU A N 1
ATOM 2238 C CA . LEU A 1 282 ? 19.077 2.315 -13.552 1.00 92.19 282 LEU A CA 1
ATOM 2239 C C . LEU A 1 282 ? 18.970 0.797 -13.363 1.00 92.19 282 LEU A C 1
ATOM 2241 O O . LEU A 1 282 ? 19.363 0.300 -12.308 1.00 92.19 282 LEU A O 1
ATOM 2245 N N . LEU A 1 283 ? 18.452 0.056 -14.354 1.00 91.81 283 LEU A N 1
ATOM 2246 C CA . LEU A 1 283 ? 18.195 -1.386 -14.219 1.00 91.81 283 LEU A CA 1
ATOM 2247 C C . LEU A 1 283 ? 19.046 -2.280 -15.139 1.00 91.81 283 LEU A C 1
ATOM 2249 O O . LEU A 1 283 ? 19.275 -3.438 -14.784 1.00 91.81 283 LEU A O 1
ATOM 2253 N N . SER A 1 284 ? 19.550 -1.800 -16.284 1.00 80.38 284 SER A N 1
ATOM 2254 C CA . SER A 1 284 ? 20.353 -2.610 -17.208 1.00 80.38 284 SER A CA 1
ATOM 2255 C C . SER A 1 284 ? 21.812 -2.683 -16.753 1.00 80.38 284 SER A C 1
ATOM 2257 O O . SER A 1 284 ? 22.673 -1.950 -17.220 1.00 80.38 284 SER A O 1
ATOM 2259 N N . GLY A 1 285 ? 22.053 -3.570 -15.788 1.00 55.12 285 GLY A N 1
ATOM 2260 C CA . GLY A 1 285 ? 23.315 -4.241 -15.459 1.00 55.12 285 GLY A CA 1
ATOM 2261 C C . GLY A 1 285 ? 24.646 -3.481 -15.583 1.00 55.12 285 GLY A C 1
ATOM 2262 O O . GLY A 1 285 ? 25.240 -3.454 -16.652 1.00 55.12 285 GLY A O 1
ATOM 2263 N N . ALA A 1 286 ? 25.209 -3.072 -14.441 1.00 38.91 286 ALA A N 1
ATOM 2264 C CA . ALA A 1 286 ? 26.572 -3.417 -14.008 1.00 38.91 286 ALA A CA 1
ATOM 2265 C C . ALA A 1 286 ? 26.774 -2.955 -12.555 1.00 38.91 286 ALA A C 1
ATOM 2267 O O . ALA A 1 286 ? 27.175 -1.824 -12.286 1.00 38.91 286 ALA A O 1
ATOM 2268 N N . TRP A 1 287 ? 26.546 -3.853 -11.596 1.00 39.16 287 TRP A N 1
ATOM 2269 C CA . TRP A 1 287 ? 27.272 -3.777 -10.330 1.00 39.16 287 TRP A CA 1
ATOM 2270 C C . TRP A 1 287 ? 28.754 -3.957 -10.680 1.00 39.16 287 TRP A C 1
ATOM 2272 O O . TRP A 1 287 ? 29.191 -5.054 -11.027 1.00 39.16 287 TRP A O 1
ATOM 2282 N N . CYS A 1 288 ? 29.511 -2.860 -10.683 1.00 32.22 288 CYS A N 1
ATOM 2283 C CA . CYS A 1 288 ? 30.953 -2.890 -10.875 1.00 32.22 288 CYS A CA 1
ATOM 2284 C C . CYS A 1 288 ? 31.559 -3.810 -9.800 1.00 32.22 288 CYS A C 1
ATOM 2286 O O . CYS A 1 288 ? 31.400 -3.586 -8.597 1.00 32.22 288 CYS A O 1
ATOM 2288 N N . SER A 1 289 ? 32.223 -4.875 -10.246 1.00 33.62 289 SER A N 1
ATOM 2289 C CA . SER A 1 289 ? 32.807 -5.954 -9.440 1.00 33.62 289 SER A CA 1
ATOM 2290 C C . SER A 1 289 ? 33.849 -5.493 -8.414 1.00 33.62 289 SER A C 1
ATOM 2292 O O . SER A 1 289 ? 34.232 -6.268 -7.542 1.00 33.62 289 SER A O 1
ATOM 2294 N N . THR A 1 290 ? 34.253 -4.224 -8.431 1.00 32.72 290 THR A N 1
ATOM 2295 C CA . THR A 1 290 ? 35.199 -3.635 -7.475 1.00 32.72 290 THR A CA 1
ATOM 2296 C C . THR A 1 290 ? 34.635 -3.506 -6.055 1.00 32.72 290 THR A C 1
ATOM 2298 O O . THR A 1 290 ? 35.401 -3.471 -5.093 1.00 32.72 290 THR A O 1
ATOM 2301 N N . ALA A 1 291 ? 33.308 -3.511 -5.879 1.00 35.94 291 ALA A N 1
ATOM 2302 C CA . ALA A 1 291 ? 32.690 -3.488 -4.549 1.00 35.94 291 ALA A CA 1
ATOM 2303 C C . ALA A 1 291 ? 32.622 -4.874 -3.872 1.00 35.94 291 ALA A C 1
ATOM 2305 O O . ALA A 1 291 ? 32.439 -4.947 -2.654 1.00 35.94 291 ALA A O 1
ATOM 2306 N N . ARG A 1 292 ? 32.791 -5.972 -4.630 1.00 39.12 292 ARG A N 1
ATOM 2307 C CA . ARG A 1 292 ? 32.704 -7.347 -4.101 1.00 39.12 292 ARG A CA 1
ATOM 2308 C C . ARG A 1 292 ? 33.972 -7.760 -3.344 1.00 39.12 292 ARG A C 1
ATOM 2310 O O . ARG A 1 292 ? 33.878 -8.398 -2.301 1.00 39.12 292 ARG A O 1
ATOM 2317 N N . GLU A 1 293 ? 35.146 -7.327 -3.798 1.00 31.58 293 GLU A N 1
ATOM 2318 C CA . GLU A 1 293 ? 36.433 -7.697 -3.180 1.00 31.58 293 GLU A CA 1
ATOM 2319 C C . GLU A 1 293 ? 36.804 -6.815 -1.973 1.00 31.58 293 GLU A C 1
ATOM 2321 O O . GLU A 1 293 ? 37.445 -7.279 -1.027 1.00 31.58 293 GLU A O 1
ATOM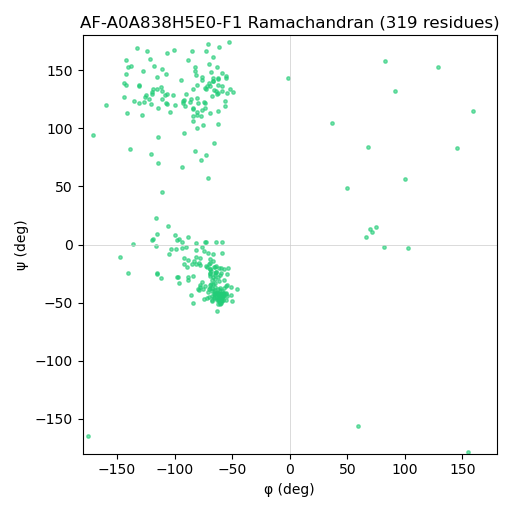 2326 N N . GLY A 1 294 ? 36.319 -5.568 -1.928 1.00 33.25 294 GLY A N 1
ATOM 2327 C CA . GLY A 1 294 ? 36.588 -4.633 -0.826 1.00 33.25 294 GLY A CA 1
ATOM 2328 C C . GLY A 1 294 ? 35.721 -4.806 0.432 1.00 33.25 294 GLY A C 1
ATOM 2329 O O . GLY A 1 294 ? 36.007 -4.173 1.450 1.00 33.25 294 GLY A O 1
ATOM 2330 N N . ARG A 1 295 ? 34.651 -5.620 0.382 1.00 39.44 295 ARG A N 1
ATOM 2331 C CA . ARG A 1 295 ? 33.714 -5.809 1.513 1.00 39.44 295 ARG A CA 1
ATOM 2332 C C . ARG A 1 295 ? 33.749 -7.190 2.156 1.00 39.44 295 ARG A C 1
ATOM 2334 O O . ARG A 1 295 ? 33.550 -7.268 3.365 1.00 39.44 295 ARG A O 1
ATOM 2341 N N . ILE A 1 296 ? 34.092 -8.242 1.407 1.00 35.72 296 ILE A N 1
ATOM 2342 C CA . ILE A 1 296 ? 34.339 -9.577 1.986 1.00 35.72 296 ILE A CA 1
ATOM 2343 C C . ILE A 1 296 ? 35.568 -9.533 2.914 1.00 35.72 296 ILE A C 1
ATOM 2345 O O . ILE A 1 296 ? 35.584 -10.165 3.965 1.00 35.72 296 ILE A O 1
ATOM 2349 N N . SER A 1 297 ? 36.552 -8.690 2.591 1.00 32.75 297 SER A N 1
ATOM 2350 C CA . SER A 1 297 ? 37.757 -8.469 3.397 1.00 32.75 297 SER A CA 1
ATOM 2351 C C . SER A 1 297 ? 37.501 -7.731 4.723 1.00 32.75 297 SER A C 1
ATOM 2353 O O . SER A 1 297 ? 38.216 -7.979 5.685 1.00 32.75 297 SER A O 1
ATOM 2355 N N . ARG A 1 298 ? 36.455 -6.893 4.834 1.00 34.09 298 ARG A N 1
ATOM 2356 C CA . ARG A 1 298 ? 36.126 -6.171 6.087 1.00 34.09 298 ARG A CA 1
ATOM 2357 C C . ARG A 1 298 ? 35.141 -6.900 7.005 1.00 34.09 298 ARG A C 1
ATOM 2359 O O . ARG A 1 298 ? 35.053 -6.557 8.178 1.00 34.09 298 ARG A O 1
ATOM 2366 N N . GLN A 1 299 ? 34.411 -7.900 6.507 1.00 33.59 299 GLN A N 1
ATOM 2367 C CA . GLN A 1 299 ? 33.527 -8.733 7.338 1.00 33.59 299 GLN A CA 1
ATOM 2368 C C . GLN A 1 299 ? 34.263 -9.878 8.052 1.00 33.59 299 GLN A C 1
ATOM 2370 O O . GLN A 1 299 ? 33.728 -10.434 9.006 1.00 33.59 299 GLN A O 1
ATOM 2375 N N . ALA A 1 300 ? 35.499 -10.197 7.654 1.00 32.66 300 ALA A N 1
ATOM 2376 C CA . ALA A 1 300 ? 36.331 -11.178 8.352 1.00 32.66 300 ALA A CA 1
ATOM 2377 C C . ALA A 1 300 ? 36.979 -10.635 9.647 1.00 32.66 300 ALA A C 1
ATOM 2379 O O . ALA A 1 300 ? 37.384 -11.429 10.493 1.00 32.66 300 ALA A O 1
ATOM 2380 N N . GLU A 1 301 ? 37.045 -9.310 9.838 1.00 32.66 301 GLU A N 1
ATOM 2381 C CA . GLU A 1 301 ? 37.749 -8.676 10.971 1.00 32.66 301 GLU A CA 1
ATOM 2382 C C . GLU A 1 301 ? 36.846 -8.257 12.142 1.00 32.66 301 GLU A C 1
ATOM 2384 O O . GLU A 1 301 ? 37.347 -7.836 13.180 1.00 32.66 301 GLU A O 1
ATOM 2389 N N . ILE A 1 302 ? 35.523 -8.417 12.037 1.00 36.25 302 ILE A N 1
ATOM 2390 C CA . ILE A 1 302 ? 34.594 -8.100 13.133 1.00 36.25 302 ILE A CA 1
ATOM 2391 C C . ILE A 1 302 ? 33.926 -9.392 13.614 1.00 36.25 302 ILE A C 1
ATOM 2393 O O . ILE A 1 302 ? 32.741 -9.635 13.404 1.00 36.25 302 ILE A O 1
ATOM 2397 N N . ARG A 1 303 ? 34.715 -10.247 14.272 1.00 29.16 303 ARG A N 1
ATOM 2398 C CA . ARG A 1 303 ? 34.198 -11.207 15.255 1.00 29.16 303 ARG A CA 1
ATOM 2399 C C . ARG A 1 303 ? 34.446 -10.621 16.646 1.00 29.16 303 ARG A C 1
ATOM 2401 O O . ARG A 1 303 ? 35.609 -10.404 16.981 1.00 29.16 303 ARG A O 1
ATOM 2408 N N . PRO A 1 304 ? 33.420 -10.376 17.476 1.00 30.55 304 PRO A N 1
ATOM 2409 C CA . PRO A 1 304 ? 33.667 -10.113 18.883 1.00 30.55 304 PRO A CA 1
ATOM 2410 C C . PRO A 1 304 ? 34.233 -11.381 19.542 1.00 30.55 304 PRO A C 1
ATOM 2412 O O . PRO A 1 304 ? 33.743 -12.490 19.323 1.00 30.55 304 PRO A O 1
ATOM 2415 N N . SER A 1 305 ? 35.301 -11.200 20.318 1.00 31.72 305 SER A N 1
ATOM 2416 C CA . SER A 1 305 ? 35.893 -12.220 21.189 1.00 31.72 305 SER A CA 1
ATOM 2417 C C . SER A 1 305 ? 34.855 -12.720 22.204 1.00 31.72 305 SER A C 1
ATOM 2419 O O . SER A 1 305 ? 34.162 -11.889 22.794 1.00 31.72 305 SER A O 1
ATOM 2421 N N . PRO A 1 306 ? 34.745 -14.035 22.469 1.00 35.34 306 PRO A N 1
ATOM 2422 C CA . PRO A 1 306 ? 33.891 -14.540 23.535 1.00 35.34 306 PRO A CA 1
ATOM 2423 C C . PRO A 1 306 ? 34.581 -14.315 24.887 1.00 35.34 306 PRO A C 1
ATOM 2425 O O . PRO A 1 306 ? 35.584 -14.960 25.180 1.00 35.34 306 PRO A O 1
ATOM 2428 N N . ALA A 1 307 ? 34.057 -13.407 25.713 1.00 31.72 307 ALA A N 1
ATOM 2429 C CA . ALA A 1 307 ? 34.457 -13.307 27.115 1.00 31.72 307 ALA A CA 1
ATOM 2430 C C . ALA A 1 307 ? 33.261 -13.000 28.031 1.00 31.72 307 ALA A C 1
ATOM 2432 O O . ALA A 1 307 ? 32.666 -11.928 27.973 1.00 31.72 307 ALA A O 1
ATOM 2433 N N . GLU A 1 308 ? 32.973 -14.012 28.854 1.00 28.95 308 GLU A N 1
ATOM 2434 C CA . GLU A 1 308 ? 32.574 -13.953 30.266 1.00 28.95 308 GLU A CA 1
ATOM 2435 C C . GLU A 1 308 ? 31.202 -13.360 30.617 1.00 28.95 308 GLU A C 1
ATOM 2437 O O . GLU A 1 308 ? 31.047 -12.229 31.068 1.00 28.95 308 GLU A O 1
ATOM 2442 N N . TRP A 1 309 ? 30.197 -14.232 30.517 1.00 26.27 309 TRP A N 1
ATOM 2443 C CA . TRP A 1 309 ? 29.005 -14.175 31.357 1.00 26.27 309 TRP A CA 1
ATOM 2444 C C . TRP A 1 309 ? 29.382 -14.537 32.801 1.00 26.27 309 TRP A C 1
ATOM 2446 O O . TRP A 1 309 ? 29.740 -15.682 33.073 1.00 26.27 309 TRP A O 1
ATOM 2456 N N . THR A 1 310 ? 29.285 -13.587 33.728 1.00 31.52 310 THR A N 1
ATOM 2457 C CA . THR A 1 310 ? 29.225 -13.871 35.166 1.00 31.52 310 THR A CA 1
ATOM 2458 C C . THR A 1 310 ? 27.770 -14.118 35.568 1.00 31.52 310 THR A C 1
ATOM 2460 O O . THR A 1 310 ? 26.891 -13.289 35.329 1.00 31.52 310 THR A O 1
ATOM 2463 N N . GLU A 1 311 ? 27.502 -15.293 36.140 1.00 29.89 311 GLU A N 1
ATOM 2464 C CA . GLU A 1 311 ? 26.197 -15.653 36.706 1.00 29.89 311 GLU A CA 1
ATOM 2465 C C . GLU A 1 311 ? 25.819 -14.718 37.871 1.00 29.89 311 GLU A C 1
ATOM 2467 O O . GLU A 1 311 ? 26.685 -14.365 38.679 1.00 29.89 311 GLU A O 1
ATOM 2472 N N . PRO A 1 312 ? 24.536 -14.347 38.040 1.00 31.88 312 PRO A N 1
ATOM 2473 C CA . PRO A 1 312 ? 24.079 -13.723 39.272 1.00 31.88 312 PRO A CA 1
ATOM 2474 C C . PRO A 1 312 ? 24.012 -14.778 40.382 1.00 31.88 312 PRO A C 1
ATOM 2476 O O . PRO A 1 312 ? 23.291 -15.770 40.270 1.00 31.88 312 PRO A O 1
ATOM 2479 N N . ALA A 1 313 ? 24.743 -14.534 41.469 1.00 31.81 313 ALA A N 1
ATOM 2480 C CA . ALA A 1 313 ? 24.727 -15.358 42.669 1.00 31.81 313 ALA A CA 1
ATOM 2481 C C . ALA A 1 313 ? 23.305 -15.502 43.244 1.00 31.81 313 ALA A C 1
ATOM 2483 O O . ALA A 1 313 ? 22.647 -14.518 43.587 1.00 31.81 313 ALA A O 1
ATOM 2484 N N . GLN A 1 314 ? 22.860 -16.749 43.396 1.00 31.95 314 GLN A N 1
ATOM 2485 C CA . GLN A 1 314 ? 21.856 -17.122 44.388 1.00 31.95 314 GLN A CA 1
ATOM 2486 C C . GLN A 1 314 ? 22.537 -17.277 45.754 1.00 31.95 314 GLN A C 1
ATOM 2488 O O . GLN A 1 314 ? 23.605 -17.878 45.815 1.00 31.95 314 GLN A O 1
ATOM 2493 N N . MET A 1 315 ? 21.905 -16.762 46.815 1.00 29.23 315 MET A N 1
ATOM 2494 C CA . MET A 1 315 ? 21.731 -17.362 48.159 1.00 29.23 315 MET A CA 1
ATOM 2495 C C . MET A 1 315 ? 21.411 -16.259 49.185 1.00 29.23 315 MET A C 1
ATOM 2497 O O . MET A 1 315 ? 22.125 -15.270 49.286 1.00 29.23 315 MET A O 1
ATOM 2501 N N . GLU A 1 316 ? 20.202 -16.309 49.761 1.00 31.42 316 GLU A N 1
ATOM 2502 C CA . GLU A 1 316 ? 19.931 -16.589 51.193 1.00 31.42 316 GLU A CA 1
ATOM 2503 C C . GLU A 1 316 ? 19.870 -15.274 52.010 1.00 31.42 316 GLU A C 1
ATOM 2505 O O . GLU A 1 316 ? 20.669 -14.375 51.823 1.00 31.42 316 GLU A O 1
ATOM 2510 N N . GLY A 1 317 ? 18.903 -14.977 52.878 1.00 32.09 317 GLY A N 1
ATOM 2511 C CA . GLY A 1 317 ? 18.049 -15.852 53.662 1.00 32.09 317 GLY A CA 1
ATOM 2512 C C . GLY A 1 317 ? 18.533 -15.995 55.111 1.00 32.09 317 GLY A C 1
ATOM 2513 O O . GLY A 1 317 ? 18.710 -17.124 55.535 1.00 32.09 317 GLY A O 1
ATOM 2514 N N . SER A 1 318 ? 18.706 -14.916 55.898 1.00 31.12 318 SER A N 1
ATOM 2515 C CA . SER A 1 318 ? 18.674 -15.023 57.375 1.00 31.12 318 SER A CA 1
ATOM 2516 C C . SER A 1 318 ? 18.397 -13.701 58.120 1.00 31.12 318 SER A C 1
ATOM 2518 O O . SER A 1 318 ? 19.151 -12.739 58.022 1.00 31.12 318 SER A O 1
ATOM 2520 N N . LEU A 1 319 ? 17.300 -13.731 58.880 1.00 37.84 319 LEU A N 1
ATOM 2521 C CA . LEU A 1 319 ? 16.979 -13.118 60.182 1.00 37.84 319 LEU A CA 1
ATOM 2522 C C . LEU A 1 319 ? 18.051 -12.280 60.922 1.00 37.84 319 LEU A C 1
ATOM 2524 O O . LEU A 1 319 ? 19.185 -12.725 61.073 1.00 37.84 319 LEU A O 1
ATOM 2528 N N . GLY A 1 320 ? 17.600 -11.199 61.585 1.00 33.16 320 GLY A N 1
ATOM 2529 C CA . GLY A 1 320 ? 18.141 -10.788 62.894 1.00 33.16 320 GLY A CA 1
ATOM 2530 C C . GLY A 1 320 ? 18.225 -9.284 63.197 1.00 33.16 320 GLY A C 1
ATOM 2531 O O . GLY A 1 320 ? 19.299 -8.712 63.042 1.00 33.16 320 GLY A O 1
ATOM 2532 N N . CYS A 1 321 ? 17.119 -8.681 63.656 1.00 34.84 321 CYS A N 1
ATOM 2533 C CA . CYS A 1 321 ? 16.978 -7.803 64.842 1.00 34.84 321 CYS A CA 1
ATOM 2534 C C . CYS A 1 321 ? 15.575 -7.184 64.868 1.00 34.84 321 CYS A C 1
ATOM 2536 O O . CYS A 1 321 ? 15.162 -6.616 63.833 1.00 34.84 321 CYS A O 1
#

Sequence (321 aa):
MLQRLIVHLMPSPVYLHLDRKQDRRPFNECLSSPGINEIDRRVVCWGGFSMVVATIELMRSALRDPLIDHVVLLSGSCYPIRPVGDLCEHLCSTGESELVYLPITSVETPHLAESIEHHYFHDWDARWGGRHARRAARQLCRILLARRQGLPGGLVPHFGSQWCSLSRRCAAEVVDVFDGNPELVTFYRRVLAPDEHFVQTVIANSAHARDRYLGAYRGSESFGSAALHYIQPTLAHSGPRQGPKPQWFDSPADLPALRDSGKFFVRKVRDPRIADAIDVELLSGAWCSTAREGRISRQAEIRPSPAEWTEPAQMEGSLGC

Secondary structure (DSSP, 8-state):
-HHHHHHHHTTS-EEE---TTS-SGGGHHHHTSTTEEEPPP----TTSHHHHHHHHHHHHHHHTSTT--EEE---TTEEESS-HHHHHHHHHHTTTS---B--BEES-SHHHHHHHHS---HHHHTTSS-HHHHHHHHHHHHHHSPPP-S-GGGPPPEE--S--EEEHHHHHHHHHHHHH-HHHHHHHTTSSSGGGTHHHHHHHTSTTGGG--S-B--SS-SSTT-SSEEEPBPSSS--TTSPPPBPPB-SGGGHHHHHHT--SEEE-B--HHHHHHHIIIIISS---THHHHHHHHHHSS-PPP----PPPPP-------

Nearest PDB structures (foldseek):
  3otk-assembly5_B  TM=7.366E-01  e=2.399E-10  Mus musculus
  2gam-assembly2_C  TM=6.922E-01  e=8.216E-11  Mus musculus
  2gam-assembly2_D  TM=6.982E-01  e=2.007E-10  Mus musculus
  1h7l-assembly1_A  TM=4.896E-01  e=2.692E-01  Bacillus subtilis
  1h7q-assembly1_A  TM=5.884E-01  e=6.576E-01  Bacillus subtilis

pLDDT: mean 77.89, std 21.14, range [26.27, 98.19]

Mean predicted aligned error: 11.1 Å

Radius of gyration: 23.29 Å; Cα contacts (8 Å, |Δi|>4): 446; chains: 1; bounding box: 65×46×87 Å